Protein AF-A0A8H7GWB7-F1 (afdb_monomer)

InterPro domains:
  IPR023175 Vta1/Callose synthase, N-terminal domain superfamily [G3DSA:1.25.40.270] (13-182)
  IPR039431 Vta1/callose synthase, N-terminal [PF04652] (17-179)
  IPR044538 Vacuolar protein sorting-associated protein Vta1-like [PTHR46009] (5-80)

Sequence (198 aa):
MITASSIPESLKLDRNVAPFIARLVELAEVNPVVSYYCKLYVLEHILTEKLHQSNKDVEEFTIALLDDTEALKASSDDESVHRVLASRQLSIDFVFVFAFRLYNSCLEDLSNYDGTKPRLAQKLRATINFWSLFPLFAGDSGDPIDYAKTSGGQADSEDSFLAFTREKLKTLKYQLSRLFEGRSASKRRGERIGGIRR

pLDDT: mean 90.28, std 14.68, range [40.0, 98.69]

Radius of gyration: 20.05 Å; Cα contacts (8 Å, |Δi|>4): 165; chains: 1; bounding box: 44×30×74 Å

Secondary structure (DSSP, 8-state):
---GGGS-HHHHH-TTTHHHHHHHHHHTTT-HHHHHHHHHHHHHHHHHTTHHHH-HHHHHHHHHHHHHHHHHHH--SSHHHHHHHT-HHHHHHHHHHHHHHHHHHHHHHHHT--S-HHHHHHHHHHHHHHHTTGGGG-S--SS---HHHHHTSS-SSHHHHHHHHHHHHHHHHHHHHHHHHHHHHHHHHHTTTSS---

Solvent-accessible surface area (backbone atoms only — not comparable to full-atom values): 11215 Å² total; per-residue (Å²): 126,84,50,84,87,62,56,41,68,72,51,65,68,34,80,88,37,25,67,35,56,53,46,22,54,73,20,47,84,84,37,45,66,58,13,47,53,31,48,50,52,43,49,51,49,37,61,75,72,44,47,40,80,78,34,70,60,43,32,55,39,48,53,54,50,48,54,49,46,51,50,57,54,68,40,68,89,47,60,70,57,23,57,27,66,73,28,68,54,50,37,51,40,51,48,46,55,54,36,48,53,48,46,53,51,48,51,53,51,60,76,67,60,85,74,75,57,68,64,56,49,51,49,44,52,53,36,47,55,52,55,64,49,59,70,79,73,57,79,93,74,94,65,85,68,63,34,27,72,63,54,75,66,76,14,80,36,71,69,46,38,54,51,52,46,50,50,53,45,51,50,48,53,52,54,49,51,48,66,56,50,56,54,61,56,55,55,60,55,58,64,66,71,74,70,80,84,130

Structure (mmCIF, N/CA/C/O backbone):
data_AF-A0A8H7GWB7-F1
#
_entry.id   AF-A0A8H7GWB7-F1
#
loop_
_atom_site.group_PDB
_atom_site.id
_atom_site.type_symbol
_atom_site.label_atom_id
_atom_site.label_alt_id
_atom_site.label_comp_id
_atom_site.label_asym_id
_atom_site.label_entity_id
_atom_site.label_seq_id
_atom_site.pdbx_PDB_ins_code
_atom_site.Cartn_x
_atom_site.Cartn_y
_atom_site.Cartn_z
_atom_site.occupancy
_atom_site.B_iso_or_equiv
_atom_site.auth_seq_id
_atom_site.auth_comp_id
_atom_site.auth_asym_id
_atom_site.auth_atom_id
_atom_site.pdbx_PDB_model_num
ATOM 1 N N . MET A 1 1 ? -11.043 -11.624 10.959 1.00 73.06 1 MET A N 1
ATOM 2 C CA . MET A 1 1 ? -10.579 -11.738 9.564 1.00 73.06 1 MET A CA 1
ATOM 3 C C . MET A 1 1 ? -11.687 -11.319 8.613 1.00 73.06 1 MET A C 1
ATOM 5 O O . MET A 1 1 ? -12.755 -11.926 8.606 1.00 73.06 1 MET A O 1
ATOM 9 N N . ILE A 1 2 ? -11.445 -10.256 7.848 1.00 87.12 2 ILE A N 1
ATOM 10 C CA . ILE A 1 2 ? -12.368 -9.747 6.825 1.00 87.12 2 ILE A CA 1
ATOM 11 C C . ILE A 1 2 ? -12.494 -10.756 5.678 1.00 87.12 2 ILE A C 1
ATOM 13 O O . ILE A 1 2 ? -11.494 -11.271 5.185 1.00 87.12 2 ILE A O 1
ATOM 17 N N . THR A 1 3 ? -13.722 -11.025 5.234 1.00 83.06 3 THR A N 1
ATOM 18 C CA . THR A 1 3 ? -14.007 -11.970 4.143 1.00 83.06 3 THR A CA 1
ATOM 19 C C . THR A 1 3 ? -14.727 -11.272 2.996 1.00 83.06 3 THR A C 1
ATOM 21 O O . THR A 1 3 ? -15.283 -10.189 3.159 1.00 83.06 3 THR A O 1
ATOM 24 N N . ALA A 1 4 ? -14.768 -11.898 1.817 1.00 79.31 4 ALA A N 1
ATOM 25 C CA . ALA A 1 4 ? -15.449 -11.317 0.658 1.00 79.31 4 ALA A CA 1
ATOM 26 C C . ALA A 1 4 ? -16.944 -11.021 0.915 1.00 79.31 4 ALA A C 1
ATOM 28 O O . ALA A 1 4 ? -17.490 -10.056 0.380 1.00 79.31 4 ALA A O 1
ATOM 29 N N . SER A 1 5 ? -17.598 -11.836 1.748 1.00 83.44 5 SER A N 1
ATOM 30 C CA . SER A 1 5 ? -19.007 -11.679 2.124 1.00 83.44 5 SER A CA 1
ATOM 31 C C . SER A 1 5 ? -19.264 -10.540 3.106 1.00 83.44 5 SER A C 1
ATOM 33 O O . SER A 1 5 ? -20.384 -10.047 3.146 1.00 83.44 5 SER A O 1
ATOM 35 N N . SER A 1 6 ? -18.260 -10.104 3.874 1.00 88.00 6 SER A N 1
ATOM 36 C CA . SER A 1 6 ? -18.416 -9.008 4.838 1.00 88.00 6 SER A CA 1
ATOM 37 C C . SER A 1 6 ? -18.198 -7.623 4.223 1.00 88.00 6 SER A C 1
ATOM 39 O O . SER A 1 6 ? -18.250 -6.636 4.944 1.00 88.00 6 SER A O 1
ATOM 41 N N . ILE A 1 7 ? -17.916 -7.526 2.917 1.00 93.94 7 ILE A N 1
ATOM 42 C CA . ILE A 1 7 ? -17.665 -6.248 2.236 1.00 93.94 7 ILE A CA 1
ATOM 43 C C . ILE A 1 7 ? -19.005 -5.605 1.829 1.00 93.94 7 ILE A C 1
ATOM 45 O O . ILE A 1 7 ? -19.735 -6.211 1.032 1.00 93.94 7 ILE A O 1
ATOM 49 N N . PRO A 1 8 ? -19.304 -4.369 2.272 1.00 96.12 8 PRO A N 1
ATOM 50 C CA . PRO A 1 8 ? -20.472 -3.607 1.834 1.00 96.12 8 PRO A CA 1
ATOM 51 C C . PRO A 1 8 ? -20.507 -3.405 0.317 1.00 96.12 8 PRO A C 1
ATOM 53 O O . PRO A 1 8 ? -19.486 -3.116 -0.310 1.00 96.12 8 PRO A O 1
ATOM 56 N N . GLU A 1 9 ? -21.693 -3.499 -0.287 1.00 95.25 9 GLU A N 1
ATOM 57 C CA . GLU A 1 9 ? -21.841 -3.408 -1.747 1.00 95.25 9 GLU A CA 1
ATOM 58 C C . GLU A 1 9 ? -21.393 -2.046 -2.299 1.00 95.25 9 GLU A C 1
ATOM 60 O O . GLU A 1 9 ? -20.733 -1.976 -3.335 1.00 95.25 9 GLU A O 1
ATOM 65 N N . SER A 1 10 ? -21.659 -0.964 -1.562 1.00 96.06 10 SER A N 1
ATOM 66 C CA . SER A 1 10 ? -21.197 0.386 -1.903 1.00 96.06 10 SER A CA 1
ATOM 67 C C . SER A 1 10 ? -19.673 0.462 -2.055 1.00 96.06 10 SER A C 1
ATOM 69 O O . SER A 1 10 ? -19.182 1.076 -3.001 1.00 96.06 10 SER A O 1
ATOM 71 N N . LEU A 1 11 ? -18.919 -0.222 -1.189 1.00 96.88 11 LEU A N 1
ATOM 72 C CA . LEU A 1 11 ? -17.455 -0.242 -1.234 1.00 96.88 11 LEU A CA 1
ATOM 73 C C . LEU A 1 11 ? -16.900 -1.143 -2.342 1.00 96.88 11 LEU A C 1
ATOM 75 O O . LEU A 1 11 ? -15.807 -0.879 -2.839 1.00 96.88 11 LEU A O 1
ATOM 79 N N . LYS A 1 12 ? -17.640 -2.169 -2.785 1.00 94.62 12 LYS A N 1
ATOM 80 C CA . LYS A 1 12 ? -17.259 -2.967 -3.970 1.00 94.62 12 LYS A CA 1
ATOM 81 C C . LYS A 1 12 ? -17.351 -2.159 -5.263 1.00 94.62 12 LYS A C 1
ATOM 83 O O . LYS A 1 12 ? -16.640 -2.450 -6.226 1.00 94.62 12 LYS A O 1
ATOM 88 N N . LEU A 1 13 ? -18.234 -1.163 -5.290 1.00 94.81 13 LEU A N 1
ATOM 89 C CA . LEU A 1 13 ? -18.446 -0.283 -6.438 1.00 94.81 13 LEU A CA 1
ATOM 90 C C . LEU A 1 13 ? -17.539 0.955 -6.411 1.00 94.81 13 LEU A C 1
ATOM 92 O O . LEU A 1 13 ? -17.285 1.543 -7.468 1.00 94.81 13 LEU A O 1
ATOM 96 N N . ASP A 1 14 ? -17.019 1.334 -5.242 1.00 96.19 14 ASP A N 1
ATOM 97 C CA . ASP A 1 14 ? -16.086 2.449 -5.105 1.00 96.19 14 ASP A CA 1
ATOM 98 C C . ASP A 1 14 ? -14.723 2.103 -5.717 1.00 96.19 14 ASP A C 1
ATOM 100 O O . ASP A 1 14 ? -13.925 1.332 -5.185 1.00 96.19 14 ASP A O 1
ATOM 104 N N . ARG A 1 15 ? -14.427 2.721 -6.860 1.00 94.62 15 ARG A N 1
ATOM 105 C CA . ARG A 1 15 ? -13.201 2.472 -7.626 1.00 94.62 15 ARG A CA 1
ATOM 106 C C . ARG A 1 15 ? -11.922 2.885 -6.902 1.00 94.62 15 ARG A C 1
ATOM 108 O O . ARG A 1 15 ? -10.859 2.422 -7.315 1.00 94.62 15 ARG A O 1
ATOM 115 N N . ASN A 1 16 ? -12.008 3.738 -5.883 1.00 95.19 16 ASN A N 1
ATOM 116 C CA . ASN A 1 16 ? -10.845 4.182 -5.123 1.00 95.19 16 ASN A CA 1
ATOM 117 C C . ASN A 1 16 ? -10.376 3.105 -4.143 1.00 95.19 16 ASN A C 1
ATOM 119 O O . ASN A 1 16 ? -9.176 2.936 -3.974 1.00 95.19 16 ASN A O 1
ATOM 123 N N . VAL A 1 17 ? -11.298 2.325 -3.567 1.00 96.69 17 VAL A N 1
ATOM 124 C CA . VAL A 1 17 ? -10.979 1.337 -2.521 1.00 96.69 17 VAL A CA 1
ATOM 125 C C . VAL A 1 17 ? -11.253 -0.109 -2.906 1.00 96.69 17 VAL A C 1
ATOM 127 O O . VAL A 1 17 ? -10.534 -0.986 -2.434 1.00 96.69 17 VAL A O 1
ATOM 130 N N . ALA A 1 18 ? -12.201 -0.395 -3.804 1.00 96.44 18 ALA A N 1
ATOM 131 C CA . ALA A 1 18 ? -12.525 -1.764 -4.215 1.00 96.44 18 ALA A CA 1
ATOM 132 C C . ALA A 1 18 ? -11.288 -2.589 -4.631 1.00 96.44 18 ALA A C 1
ATOM 134 O O . ALA A 1 18 ? -11.171 -3.743 -4.207 1.00 96.44 18 ALA A O 1
ATOM 135 N N . PRO A 1 19 ? -10.311 -2.037 -5.387 1.00 95.75 19 PRO A N 1
ATOM 136 C CA . PRO A 1 19 ? -9.103 -2.784 -5.713 1.00 95.75 19 PRO A CA 1
ATOM 137 C C . PRO A 1 19 ? -8.249 -3.123 -4.482 1.00 95.75 19 PRO A C 1
ATOM 139 O O . PRO A 1 19 ? -7.672 -4.206 -4.434 1.00 95.75 19 PRO A O 1
ATOM 142 N N . PHE A 1 20 ? -8.180 -2.232 -3.491 1.00 97.44 20 PHE A N 1
ATOM 143 C CA . PHE A 1 20 ? -7.435 -2.435 -2.244 1.00 97.44 20 PHE A CA 1
ATOM 144 C C . PHE A 1 20 ? -8.134 -3.430 -1.320 1.00 97.44 20 PHE A C 1
ATOM 146 O O . PHE A 1 20 ? -7.462 -4.259 -0.714 1.00 97.44 20 PHE A O 1
ATOM 153 N N . ILE A 1 21 ? -9.469 -3.428 -1.292 1.00 96.75 21 ILE A N 1
ATOM 154 C CA . ILE A 1 21 ? -10.261 -4.433 -0.575 1.00 96.75 21 ILE A CA 1
ATOM 155 C C . ILE A 1 21 ? -10.031 -5.830 -1.166 1.00 96.75 21 ILE A C 1
ATOM 157 O O . ILE A 1 21 ? -9.825 -6.793 -0.432 1.00 96.75 21 ILE A O 1
ATOM 161 N N . ALA A 1 22 ? -9.984 -5.963 -2.493 1.00 94.56 22 ALA A N 1
ATOM 162 C CA . ALA A 1 22 ? -9.617 -7.241 -3.102 1.00 94.56 22 ALA A CA 1
ATOM 163 C C . ALA A 1 22 ? -8.193 -7.671 -2.696 1.00 94.56 22 ALA A C 1
ATOM 165 O O . ALA A 1 22 ? -7.969 -8.825 -2.338 1.00 94.56 22 ALA A O 1
ATOM 166 N N . ARG A 1 23 ? -7.226 -6.738 -2.700 1.00 94.88 23 ARG A N 1
ATOM 167 C CA . ARG A 1 23 ? -5.833 -7.039 -2.328 1.00 94.88 23 ARG A CA 1
ATOM 168 C C . ARG A 1 23 ? -5.666 -7.405 -0.851 1.00 94.88 23 ARG A C 1
ATOM 170 O O . ARG A 1 23 ? -4.917 -8.335 -0.578 1.00 94.88 23 ARG A O 1
ATOM 177 N N . LEU A 1 24 ? -6.329 -6.722 0.087 1.00 95.38 24 LEU A N 1
ATOM 178 C CA . LEU A 1 24 ? -6.177 -7.028 1.516 1.00 95.38 24 LEU A CA 1
ATOM 179 C C . LEU A 1 24 ? -6.687 -8.434 1.848 1.00 95.38 24 LEU A C 1
ATOM 181 O O . LEU A 1 24 ? -6.060 -9.113 2.656 1.00 95.38 24 LEU A O 1
ATOM 185 N N . VAL A 1 25 ? -7.752 -8.898 1.180 1.00 94.75 25 VAL A N 1
ATOM 186 C CA . VAL A 1 25 ? -8.267 -10.268 1.341 1.00 94.75 25 VAL A CA 1
ATOM 187 C C . VAL A 1 25 ? -7.302 -11.279 0.723 1.00 94.75 25 VAL A C 1
ATOM 189 O O . VAL A 1 25 ? -6.902 -12.227 1.387 1.00 94.75 25 VAL A O 1
ATOM 192 N N . GLU A 1 26 ? -6.874 -11.061 -0.525 1.00 94.12 26 GLU A N 1
ATOM 193 C CA . GLU A 1 26 ? -5.962 -11.979 -1.226 1.00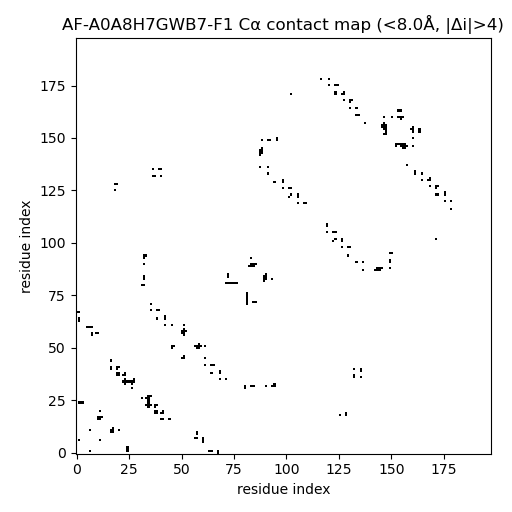 94.12 26 GLU A CA 1
ATOM 194 C C . GLU A 1 26 ? -4.597 -12.127 -0.540 1.00 94.12 26 GLU A C 1
ATOM 196 O O . GLU A 1 26 ? -3.971 -13.181 -0.629 1.00 94.12 26 GLU A O 1
ATOM 201 N N . LEU A 1 27 ? -4.117 -11.070 0.118 1.00 95.94 27 LEU A N 1
ATOM 202 C CA . LEU A 1 27 ? -2.805 -11.041 0.759 1.00 95.94 27 LEU A CA 1
ATOM 203 C C . LEU A 1 27 ? -2.840 -11.368 2.253 1.00 95.94 27 LEU A C 1
ATOM 205 O O . LEU A 1 27 ? -1.770 -11.445 2.847 1.00 95.94 27 LEU A O 1
ATOM 209 N N . ALA A 1 28 ? -4.017 -11.552 2.861 1.00 95.06 28 ALA A N 1
ATOM 210 C CA . ALA A 1 28 ? -4.159 -11.679 4.314 1.00 95.06 28 ALA A CA 1
ATOM 211 C C . ALA A 1 28 ? -3.241 -12.755 4.917 1.00 95.06 28 ALA A C 1
ATOM 213 O O . ALA A 1 28 ? -2.607 -12.504 5.935 1.00 95.06 28 ALA A O 1
ATOM 214 N N . GLU A 1 29 ? -3.130 -13.910 4.259 1.00 93.50 29 GLU A N 1
ATOM 215 C CA . GLU A 1 29 ? -2.297 -15.027 4.722 1.00 93.50 29 GLU A CA 1
ATOM 216 C C . GLU A 1 29 ? -0.884 -14.999 4.121 1.00 93.50 29 GLU A C 1
ATOM 218 O O . GLU A 1 29 ? 0.099 -15.245 4.812 1.00 93.50 29 GLU A O 1
ATOM 223 N N . VAL A 1 30 ? -0.761 -14.691 2.825 1.00 95.75 30 VAL A N 1
ATOM 224 C CA . VAL A 1 30 ? 0.514 -14.823 2.090 1.00 95.75 30 VAL A CA 1
ATOM 225 C C . VAL A 1 30 ? 1.434 -13.612 2.223 1.00 95.75 30 VAL A C 1
ATOM 227 O O . VAL A 1 30 ? 2.642 -13.726 2.022 1.00 95.75 30 VAL A O 1
ATOM 230 N N . ASN A 1 31 ? 0.879 -12.432 2.501 1.00 97.19 31 ASN A N 1
ATOM 231 C CA . ASN A 1 31 ? 1.646 -11.217 2.742 1.00 97.19 31 ASN A CA 1
ATOM 232 C C . ASN A 1 31 ? 0.900 -10.286 3.722 1.00 97.19 31 ASN A C 1
ATOM 234 O O . ASN A 1 31 ? 0.353 -9.251 3.311 1.00 97.19 31 ASN A O 1
ATOM 238 N N . PRO A 1 32 ? 0.885 -10.641 5.022 1.00 97.31 32 PRO A N 1
ATOM 239 C CA . PRO A 1 32 ? 0.106 -9.928 6.032 1.00 97.31 32 PRO A CA 1
ATOM 240 C C . PRO A 1 32 ? 0.508 -8.455 6.174 1.00 97.31 32 PRO A C 1
ATOM 242 O O . PRO A 1 32 ? -0.350 -7.603 6.384 1.00 97.31 32 PRO A O 1
ATOM 245 N N . VAL A 1 33 ? 1.792 -8.126 5.985 1.00 98.31 33 VAL A N 1
ATOM 246 C CA . VAL A 1 33 ? 2.295 -6.742 6.046 1.00 98.31 33 VAL A CA 1
ATOM 247 C C . VAL A 1 33 ? 1.687 -5.886 4.935 1.00 98.31 33 VAL A C 1
ATOM 249 O O . VAL A 1 33 ? 1.178 -4.799 5.192 1.00 98.31 33 VAL A O 1
ATOM 252 N N . VAL A 1 34 ? 1.690 -6.357 3.686 1.00 98.44 34 VAL A N 1
ATOM 253 C CA . VAL A 1 34 ? 1.084 -5.587 2.586 1.00 98.44 34 VAL A CA 1
ATOM 254 C C . VAL A 1 34 ? -0.438 -5.552 2.725 1.00 98.44 34 VAL A C 1
ATOM 256 O O . VAL A 1 34 ? -1.043 -4.512 2.462 1.00 98.44 34 VAL A O 1
ATOM 259 N N . SER A 1 35 ? -1.056 -6.648 3.187 1.00 97.94 35 SER A N 1
ATOM 260 C CA . SER A 1 35 ? -2.485 -6.668 3.517 1.00 97.94 35 SER A CA 1
ATOM 261 C C . SER A 1 35 ? -2.831 -5.582 4.542 1.00 97.94 35 SER A C 1
ATOM 263 O O . SER A 1 35 ? -3.730 -4.785 4.282 1.00 97.94 35 SER A O 1
ATOM 265 N N . TYR A 1 36 ? -2.062 -5.460 5.632 1.00 98.38 36 TYR A N 1
ATOM 266 C CA . TYR A 1 36 ? -2.206 -4.411 6.648 1.00 98.38 36 TYR A CA 1
ATOM 267 C C . TYR A 1 36 ? -2.223 -2.998 6.041 1.00 98.38 36 TYR A C 1
ATOM 269 O O . TYR A 1 36 ? -3.133 -2.218 6.319 1.00 98.38 36 TYR A O 1
ATOM 277 N N . TYR A 1 37 ? -1.289 -2.673 5.143 1.00 98.62 37 TYR A N 1
ATOM 278 C CA . TYR A 1 37 ? -1.267 -1.349 4.506 1.00 98.62 37 TYR A CA 1
ATOM 279 C C . TYR A 1 37 ? -2.417 -1.125 3.516 1.00 98.62 37 TYR A C 1
ATOM 281 O O . TYR A 1 37 ? -2.901 -0.001 3.387 1.00 98.62 37 TYR A O 1
ATOM 289 N N . CYS A 1 38 ? -2.922 -2.174 2.859 1.00 98.44 38 CYS A N 1
ATOM 290 C CA . CYS A 1 38 ? -4.174 -2.073 2.107 1.00 98.44 38 CYS A CA 1
ATOM 291 C C . CYS A 1 38 ? -5.380 -1.810 3.028 1.00 98.44 38 CYS A C 1
ATOM 293 O O . CYS A 1 38 ? -6.250 -1.032 2.641 1.00 98.44 38 CYS A O 1
ATOM 295 N N . LYS A 1 39 ? -5.429 -2.390 4.240 1.00 98.38 39 LYS A N 1
ATOM 296 C CA . LYS A 1 39 ? -6.478 -2.078 5.232 1.00 98.38 39 LYS A CA 1
ATOM 297 C C . LYS A 1 39 ? -6.420 -0.611 5.654 1.00 98.38 39 LYS A C 1
ATOM 299 O O . LYS A 1 39 ? -7.447 0.059 5.605 1.00 98.38 39 LYS A O 1
ATOM 304 N N . LEU A 1 40 ? -5.230 -0.095 5.979 1.00 98.38 40 LEU A N 1
ATOM 305 C CA . LEU A 1 40 ? -5.046 1.317 6.337 1.00 98.38 40 LEU A CA 1
ATOM 306 C C . LEU A 1 40 ? -5.502 2.267 5.227 1.00 98.38 40 LEU A C 1
ATOM 308 O O . LEU A 1 40 ? -6.207 3.226 5.516 1.00 98.38 40 LEU A O 1
ATOM 312 N N . TYR A 1 41 ? -5.172 1.972 3.966 1.00 98.56 41 TYR A N 1
ATOM 313 C CA . TYR A 1 41 ? -5.635 2.771 2.829 1.00 98.56 41 TYR A CA 1
ATOM 314 C C . TYR A 1 41 ? -7.169 2.834 2.748 1.00 98.56 41 TYR A C 1
ATOM 316 O O . TYR A 1 41 ? -7.757 3.895 2.549 1.00 98.56 41 TYR A O 1
ATOM 324 N N . VAL A 1 42 ? -7.833 1.685 2.912 1.00 98.31 42 VAL A N 1
ATOM 325 C CA . VAL A 1 42 ? -9.301 1.600 2.881 1.00 98.31 42 VAL A CA 1
ATOM 326 C C . VAL A 1 42 ? -9.917 2.357 4.060 1.00 98.31 42 VAL A C 1
ATOM 328 O O . VAL A 1 42 ? -10.884 3.093 3.864 1.00 98.31 42 VAL A O 1
ATOM 331 N N . LEU A 1 43 ? -9.348 2.214 5.260 1.00 98.50 43 LEU A N 1
ATOM 332 C CA . LEU A 1 43 ? -9.777 2.941 6.456 1.00 98.50 43 LEU A CA 1
ATOM 333 C C . LEU A 1 43 ? -9.630 4.455 6.280 1.00 98.50 43 LEU A C 1
ATOM 335 O O . LEU A 1 43 ? -10.590 5.182 6.521 1.00 98.50 43 LEU A O 1
ATOM 339 N N . GLU A 1 44 ? -8.473 4.932 5.814 1.00 98.00 44 GLU A N 1
ATOM 340 C CA . GLU A 1 44 ? -8.224 6.358 5.574 1.00 98.00 44 GLU A CA 1
ATOM 341 C C . GLU A 1 44 ? -9.264 6.950 4.617 1.00 98.00 44 GLU A C 1
ATOM 343 O O . GLU A 1 44 ? -9.845 7.993 4.917 1.00 98.00 44 GLU A O 1
ATOM 348 N N . HIS A 1 45 ? -9.565 6.260 3.512 1.00 97.94 45 HIS A N 1
ATOM 349 C CA . HIS A 1 45 ? -10.586 6.695 2.555 1.00 97.94 45 HIS A CA 1
ATOM 350 C C . HIS A 1 45 ? -11.985 6.747 3.180 1.00 97.94 45 HIS A C 1
ATOM 352 O O . HIS A 1 45 ? -12.666 7.766 3.085 1.00 97.94 45 HIS A O 1
ATOM 358 N N . ILE A 1 46 ? -12.415 5.681 3.867 1.00 98.38 46 ILE A N 1
ATOM 359 C CA . ILE A 1 46 ? -13.743 5.629 4.504 1.00 98.38 46 ILE A CA 1
ATOM 360 C C . ILE A 1 46 ? -13.910 6.727 5.563 1.00 98.38 46 ILE A C 1
ATOM 362 O O . ILE A 1 46 ? -14.992 7.313 5.686 1.00 98.38 46 ILE A O 1
ATOM 366 N N . LEU A 1 47 ? -12.868 6.983 6.355 1.00 98.12 47 LEU A N 1
ATOM 367 C CA . LEU A 1 47 ? -12.894 7.978 7.423 1.00 98.12 47 LEU A CA 1
ATOM 368 C C . LEU A 1 47 ? -12.848 9.403 6.861 1.00 98.12 47 LEU A C 1
ATOM 370 O O . LEU A 1 47 ? -13.641 10.242 7.289 1.00 98.12 47 LEU A O 1
ATOM 374 N N . THR A 1 48 ? -11.991 9.656 5.869 1.00 97.62 48 THR A N 1
ATOM 375 C CA . THR A 1 48 ? -11.846 10.968 5.216 1.00 97.62 48 THR A CA 1
ATOM 376 C C . THR A 1 48 ? -13.126 11.380 4.498 1.00 97.62 48 THR A C 1
ATOM 378 O O . THR A 1 48 ? -13.638 12.477 4.719 1.00 97.62 48 THR A O 1
ATOM 381 N N . GLU A 1 49 ? -13.704 10.467 3.718 1.00 97.62 49 GLU A N 1
ATOM 382 C CA . GLU A 1 49 ? -14.953 10.695 2.983 1.00 97.62 49 GLU A CA 1
ATOM 383 C C . GLU A 1 49 ? -16.203 10.504 3.863 1.00 97.62 49 GLU A C 1
ATOM 385 O O . GLU A 1 49 ? -17.333 10.650 3.397 1.00 97.62 49 GLU A O 1
ATOM 390 N N . LYS A 1 50 ? -16.022 10.174 5.152 1.00 97.81 50 LYS A N 1
ATOM 391 C CA . LYS A 1 50 ? -17.090 9.961 6.147 1.00 97.81 50 LYS A CA 1
ATOM 392 C C . LYS A 1 50 ? -18.155 8.942 5.716 1.00 97.81 50 LYS A C 1
ATOM 394 O O . LYS A 1 50 ? -19.303 9.016 6.156 1.00 97.81 50 LYS A O 1
ATOM 399 N N . LEU A 1 51 ? -17.788 7.954 4.896 1.00 97.56 51 LEU A N 1
ATOM 400 C CA . LEU A 1 51 ? -18.740 6.988 4.325 1.00 97.56 51 LEU A CA 1
ATOM 401 C C . LEU A 1 51 ? -19.466 6.185 5.417 1.00 97.56 51 LEU A C 1
ATOM 403 O O . LEU A 1 51 ? -20.667 5.935 5.307 1.00 97.56 51 LEU A O 1
ATOM 407 N N . HIS A 1 52 ? -18.755 5.874 6.504 1.00 97.31 52 HIS A N 1
ATOM 408 C CA . HIS A 1 52 ? -19.264 5.188 7.695 1.00 97.31 52 HIS A CA 1
ATOM 409 C C . HIS A 1 52 ? -20.409 5.928 8.410 1.00 97.31 52 HIS A C 1
ATOM 411 O O . HIS A 1 52 ? -21.181 5.301 9.118 1.00 97.31 52 HIS A O 1
ATOM 417 N N . GLN A 1 53 ? -20.560 7.244 8.228 1.00 97.25 53 GLN A N 1
ATOM 418 C CA . GLN A 1 53 ? -21.630 8.022 8.877 1.00 97.25 53 GLN A CA 1
ATOM 419 C C . GLN A 1 53 ? -22.960 7.941 8.122 1.00 97.25 53 GLN A C 1
ATOM 421 O O . GLN A 1 53 ? -24.014 8.259 8.666 1.00 97.25 53 GLN A O 1
ATOM 426 N N . SER A 1 54 ? -22.903 7.561 6.846 1.00 92.69 54 SER A N 1
ATOM 427 C CA . SER A 1 54 ? -24.044 7.600 5.927 1.00 92.69 54 SER A CA 1
ATOM 428 C C . SER A 1 54 ? -24.632 6.223 5.617 1.00 92.69 54 SER A C 1
ATOM 430 O O . SER A 1 54 ? -25.721 6.132 5.052 1.00 92.69 54 SER A O 1
ATOM 432 N N . ASN A 1 55 ? -23.920 5.149 5.963 1.00 95.31 55 ASN A N 1
ATOM 433 C CA . ASN A 1 55 ? -24.295 3.782 5.635 1.00 95.31 55 ASN A CA 1
ATOM 434 C C . ASN A 1 55 ? -23.903 2.841 6.781 1.00 95.31 55 ASN A C 1
ATOM 436 O O . ASN A 1 55 ? -22.723 2.721 7.108 1.00 95.31 55 ASN A O 1
ATOM 440 N N . LYS A 1 56 ? -24.901 2.159 7.357 1.00 96.12 56 LYS A N 1
ATOM 441 C CA . LYS A 1 56 ? -24.716 1.289 8.522 1.00 96.12 56 LYS A CA 1
ATOM 442 C C . LYS A 1 56 ? -23.821 0.082 8.233 1.00 96.12 56 LYS A C 1
ATOM 444 O O . LYS A 1 56 ? -22.956 -0.229 9.042 1.00 96.12 56 LYS A O 1
ATOM 449 N N . ASP A 1 57 ? -23.943 -0.523 7.055 1.00 96.44 57 ASP A N 1
ATOM 450 C CA . ASP A 1 57 ? -23.084 -1.642 6.652 1.00 96.44 57 ASP A CA 1
ATOM 451 C C . ASP A 1 57 ? -21.618 -1.191 6.538 1.00 96.44 57 ASP A C 1
ATOM 453 O O . ASP A 1 57 ? -20.696 -1.926 6.888 1.00 96.44 57 ASP A O 1
ATOM 457 N N . VAL A 1 58 ? -21.387 0.041 6.067 1.00 97.94 58 VAL A N 1
ATOM 458 C CA . VAL A 1 58 ? -20.040 0.632 6.006 1.00 97.94 58 VAL A CA 1
ATOM 459 C C . VAL A 1 58 ? -19.511 0.928 7.405 1.00 97.94 58 VAL A C 1
ATOM 461 O O . VAL A 1 58 ? -18.335 0.684 7.655 1.00 97.94 58 VAL A O 1
ATOM 464 N N . GLU A 1 59 ? -20.347 1.416 8.319 1.00 97.81 59 GLU A N 1
ATOM 465 C CA . GLU A 1 59 ? -19.987 1.606 9.729 1.00 97.81 59 GLU A CA 1
ATOM 466 C C . GLU A 1 59 ? -19.512 0.293 10.367 1.00 97.81 59 GLU A C 1
ATOM 468 O O . GLU A 1 59 ? -18.397 0.224 10.882 1.00 97.81 59 GLU A O 1
ATOM 473 N N . GLU A 1 60 ? -20.317 -0.766 10.263 1.00 97.06 60 GLU A N 1
ATOM 474 C CA . GLU A 1 60 ? -20.011 -2.084 10.829 1.00 97.06 60 GLU A CA 1
ATOM 475 C C . GLU A 1 60 ? -18.751 -2.693 10.207 1.00 97.06 60 GLU A C 1
ATOM 477 O O . GLU A 1 60 ? -17.880 -3.198 10.918 1.00 97.06 60 GLU A O 1
ATOM 482 N N . PHE A 1 61 ? -18.602 -2.574 8.885 1.00 97.69 61 PHE A N 1
ATOM 483 C CA . PHE A 1 61 ? -17.383 -2.984 8.195 1.00 97.69 61 PHE A CA 1
ATOM 484 C C . PHE A 1 61 ? -16.155 -2.204 8.673 1.00 97.69 61 PHE A C 1
ATOM 486 O O . PHE A 1 61 ? -15.087 -2.789 8.830 1.00 97.69 61 PHE A O 1
ATOM 493 N N . THR A 1 62 ? -16.293 -0.899 8.914 1.00 98.12 62 THR A N 1
ATOM 494 C CA . THR A 1 62 ? -15.189 -0.048 9.381 1.00 98.12 62 THR A CA 1
ATOM 495 C C . THR A 1 62 ? -14.724 -0.468 10.767 1.00 98.12 62 THR A C 1
ATOM 497 O O . THR A 1 62 ? -13.521 -0.588 10.977 1.00 98.12 62 THR A O 1
ATOM 500 N N . ILE A 1 63 ? -15.657 -0.746 11.684 1.00 97.62 63 ILE A N 1
ATOM 501 C CA . ILE A 1 63 ? -15.347 -1.252 13.030 1.00 97.62 63 ILE A CA 1
ATOM 502 C C . ILE A 1 63 ? -14.591 -2.580 12.924 1.00 97.62 63 ILE A C 1
ATOM 504 O O . ILE A 1 63 ? -13.481 -2.699 13.432 1.00 97.62 63 ILE A O 1
ATOM 508 N N . ALA A 1 64 ? -15.131 -3.544 12.173 1.00 97.31 64 ALA A N 1
ATOM 509 C CA . ALA A 1 64 ? -14.480 -4.840 11.995 1.00 97.31 64 ALA A CA 1
ATOM 510 C C . ALA A 1 64 ? -13.092 -4.722 11.338 1.00 97.31 64 ALA A C 1
ATOM 512 O O . ALA A 1 64 ? -12.182 -5.484 11.662 1.00 97.31 64 ALA A O 1
ATOM 513 N N . LEU A 1 65 ? -12.919 -3.785 10.400 1.00 97.88 65 LEU A N 1
ATOM 514 C CA . LEU A 1 65 ? -11.646 -3.549 9.724 1.00 97.88 65 LEU A CA 1
ATOM 515 C C . LEU A 1 65 ? -10.621 -2.881 10.650 1.00 97.88 65 LEU A C 1
ATOM 517 O O . LEU A 1 65 ? -9.442 -3.219 10.554 1.00 97.88 65 LEU A O 1
ATOM 521 N N . LEU A 1 66 ? -11.044 -1.976 11.541 1.00 98.00 66 LEU A N 1
ATOM 522 C CA . LEU A 1 66 ? -10.196 -1.409 12.596 1.00 98.00 66 LEU A CA 1
ATOM 523 C C . LEU A 1 66 ? -9.713 -2.511 13.540 1.00 98.00 66 LEU A C 1
ATOM 525 O O . LEU A 1 66 ? -8.503 -2.701 13.655 1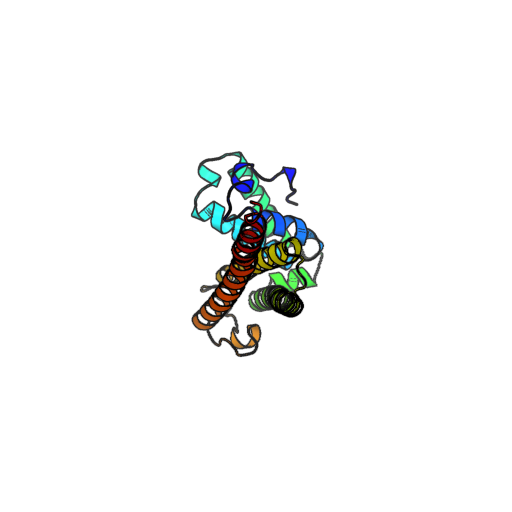.00 98.00 66 LEU A O 1
ATOM 529 N N . ASP A 1 67 ? -10.633 -3.304 14.094 1.00 97.50 67 ASP A N 1
ATOM 530 C CA . ASP A 1 67 ? -10.312 -4.409 15.007 1.00 97.50 67 ASP A CA 1
ATOM 531 C C . ASP A 1 67 ? -9.320 -5.398 14.367 1.00 97.50 67 ASP A C 1
ATOM 533 O O . ASP A 1 67 ? -8.309 -5.773 14.960 1.00 97.50 67 ASP A O 1
ATOM 537 N N . ASP A 1 68 ? -9.562 -5.790 13.112 1.00 96.12 68 ASP A N 1
ATOM 538 C CA . ASP A 1 68 ? -8.708 -6.717 12.357 1.00 96.12 68 ASP A CA 1
ATOM 539 C C . ASP A 1 68 ? -7.343 -6.107 11.972 1.00 96.12 68 ASP A C 1
ATOM 541 O O . ASP A 1 68 ? -6.376 -6.831 11.712 1.00 96.12 68 ASP A O 1
ATOM 545 N N . THR A 1 69 ? -7.243 -4.778 11.904 1.00 97.00 69 THR A N 1
ATOM 546 C CA . THR A 1 69 ? -5.986 -4.056 11.647 1.00 97.00 69 THR A CA 1
ATOM 547 C C . THR A 1 69 ? -5.159 -3.942 12.925 1.00 97.00 69 THR A C 1
ATOM 549 O O . THR A 1 69 ? -3.960 -4.232 12.909 1.00 97.00 69 THR A O 1
ATOM 552 N N . GLU A 1 70 ? -5.796 -3.584 14.038 1.00 96.38 70 GLU A N 1
ATOM 553 C CA . GLU A 1 70 ? -5.164 -3.478 15.354 1.00 96.38 70 GLU A CA 1
ATOM 554 C C . GLU A 1 70 ? -4.689 -4.842 15.862 1.00 96.38 70 GLU A C 1
ATOM 556 O O . GLU A 1 70 ? -3.534 -4.972 16.273 1.00 96.38 70 GLU A O 1
ATOM 561 N N . ALA A 1 71 ? -5.524 -5.880 15.742 1.00 95.75 71 ALA A N 1
ATOM 562 C CA . ALA A 1 71 ? -5.170 -7.241 16.135 1.00 95.75 71 ALA A CA 1
ATOM 563 C C . ALA A 1 71 ? -3.946 -7.768 15.369 1.00 95.75 71 ALA A C 1
ATOM 565 O O . ALA A 1 71 ? -3.066 -8.383 15.966 1.00 95.75 71 ALA A O 1
ATOM 566 N N . LEU A 1 72 ? -3.846 -7.490 14.063 1.00 95.69 72 LEU A N 1
ATOM 567 C CA . LEU A 1 72 ? -2.692 -7.902 13.260 1.00 95.69 72 LEU A CA 1
ATOM 568 C C . LEU A 1 72 ? -1.403 -7.193 13.695 1.00 95.69 72 LEU A C 1
ATOM 570 O O . LEU A 1 72 ? -0.350 -7.819 13.751 1.00 95.69 72 LEU A O 1
ATOM 574 N N . LYS A 1 73 ? -1.475 -5.898 14.018 1.00 95.19 73 LYS A N 1
ATOM 575 C CA . LYS A 1 73 ? -0.308 -5.145 14.497 1.00 95.19 73 LYS A CA 1
ATOM 576 C C . LYS A 1 73 ? 0.138 -5.595 15.892 1.00 95.19 73 LYS A C 1
ATOM 578 O O . LYS A 1 73 ? 1.332 -5.592 16.179 1.00 95.19 73 LYS A O 1
ATOM 583 N N . ALA A 1 74 ? -0.815 -5.951 16.752 1.00 95.19 74 ALA A N 1
ATOM 584 C CA . ALA A 1 74 ? -0.559 -6.366 18.128 1.00 95.19 74 ALA A CA 1
ATOM 585 C C . ALA A 1 74 ? -0.165 -7.846 18.262 1.00 95.19 74 ALA A C 1
ATOM 587 O O . ALA A 1 74 ? 0.494 -8.200 19.238 1.00 95.19 74 ALA A O 1
ATOM 588 N N . SER A 1 75 ? -0.557 -8.705 17.314 1.00 93.75 75 SER A N 1
ATOM 589 C CA . SER A 1 75 ? -0.220 -10.130 17.344 1.00 93.75 75 SER A CA 1
ATOM 590 C C . SER A 1 75 ? 1.295 -10.337 17.329 1.00 93.75 75 SER A C 1
ATOM 592 O O . SER A 1 75 ? 2.031 -9.679 16.592 1.00 93.75 75 SER A O 1
ATOM 594 N N . SER A 1 76 ? 1.741 -11.280 18.154 1.00 92.88 76 SER A N 1
ATOM 595 C CA . SER A 1 76 ? 3.111 -11.787 18.208 1.00 92.88 76 SER A CA 1
ATOM 596 C C . SER A 1 76 ? 3.219 -13.218 17.668 1.00 92.88 76 SER A C 1
ATOM 598 O O . SER A 1 76 ? 4.244 -13.861 17.875 1.00 92.88 76 SER A O 1
ATOM 600 N N . ASP A 1 77 ? 2.164 -13.739 17.028 1.00 94.12 77 ASP A N 1
ATOM 601 C CA . ASP A 1 77 ? 2.115 -15.129 16.547 1.00 94.12 77 ASP A CA 1
ATOM 602 C C . ASP A 1 77 ? 3.122 -15.373 15.413 1.00 94.12 77 ASP A C 1
ATOM 604 O O . ASP A 1 77 ? 3.727 -16.440 15.324 1.00 94.12 77 ASP A O 1
ATOM 608 N N . ASP A 1 78 ? 3.336 -14.356 14.574 1.00 94.88 78 ASP A N 1
ATOM 609 C CA . ASP A 1 78 ? 4.418 -14.298 13.595 1.00 94.88 78 ASP A CA 1
ATOM 610 C C . ASP A 1 78 ? 5.387 -13.176 13.988 1.00 94.88 78 ASP A C 1
ATOM 612 O O . ASP A 1 78 ? 5.139 -11.990 13.752 1.00 94.88 78 ASP A O 1
ATOM 616 N N . GLU A 1 79 ? 6.513 -13.560 14.592 1.00 95.12 79 GLU A N 1
ATOM 617 C CA . GLU A 1 79 ? 7.548 -12.631 15.057 1.00 95.12 79 GLU A CA 1
ATOM 618 C C . GLU A 1 79 ? 8.099 -11.756 13.918 1.00 95.12 79 GLU A C 1
ATOM 620 O O . GLU A 1 79 ? 8.443 -10.590 14.130 1.00 95.12 79 GLU A O 1
ATOM 625 N N . SER A 1 80 ? 8.157 -12.286 12.691 1.00 96.25 80 SER A N 1
ATOM 626 C CA . SER A 1 80 ? 8.673 -11.549 11.539 1.00 96.25 80 SER A CA 1
ATOM 627 C C . SER A 1 80 ? 7.713 -10.442 11.107 1.00 96.25 80 SER A C 1
ATOM 629 O O . SER A 1 80 ? 8.140 -9.302 10.906 1.00 96.25 80 SER A O 1
ATOM 631 N N . VAL A 1 81 ? 6.414 -10.747 11.041 1.00 97.50 81 VAL A N 1
ATOM 632 C CA . VAL A 1 81 ? 5.360 -9.769 10.745 1.00 97.50 81 VAL A CA 1
ATOM 633 C C . VAL A 1 81 ? 5.282 -8.734 11.860 1.00 97.50 81 VAL A C 1
ATOM 635 O O . VAL A 1 81 ? 5.310 -7.536 11.569 1.00 97.50 81 VAL A O 1
ATOM 638 N N . HIS A 1 82 ? 5.265 -9.176 13.121 1.00 97.69 82 HIS A N 1
ATOM 639 C CA . HIS A 1 82 ? 5.228 -8.297 14.288 1.00 97.69 82 HIS A CA 1
ATOM 640 C C . HIS A 1 82 ? 6.384 -7.292 14.265 1.00 97.69 82 HIS A C 1
ATOM 642 O O . HIS A 1 82 ? 6.174 -6.081 14.342 1.00 97.69 82 HIS A O 1
ATOM 648 N N . ARG A 1 83 ? 7.616 -7.778 14.063 1.00 97.38 83 ARG A N 1
ATOM 649 C CA . ARG A 1 83 ? 8.812 -6.933 13.984 1.00 97.38 83 ARG A CA 1
ATOM 650 C C . ARG A 1 83 ? 8.728 -5.904 12.858 1.00 97.38 83 ARG A C 1
ATOM 652 O O . ARG A 1 83 ? 9.153 -4.766 13.050 1.00 97.38 83 ARG A O 1
ATOM 659 N N . VAL A 1 84 ? 8.227 -6.295 11.685 1.00 98.00 84 VAL A N 1
ATOM 660 C CA . VAL A 1 84 ? 8.080 -5.372 10.551 1.00 98.00 84 VAL A CA 1
ATOM 661 C C . VAL A 1 84 ? 7.043 -4.298 10.870 1.00 98.00 84 VAL A C 1
ATOM 663 O O . VAL A 1 84 ? 7.346 -3.119 10.710 1.00 98.00 84 VAL A O 1
ATOM 666 N N . LEU A 1 85 ? 5.865 -4.672 11.376 1.00 97.12 85 LEU A N 1
ATOM 667 C CA . LEU A 1 85 ? 4.780 -3.731 11.688 1.00 97.12 85 LEU A CA 1
ATOM 668 C C . LEU A 1 85 ? 5.063 -2.834 12.906 1.00 97.12 85 LEU A C 1
ATOM 670 O O . LEU A 1 85 ? 4.476 -1.755 13.024 1.00 97.12 85 LEU A O 1
ATOM 674 N N . ALA A 1 86 ? 5.974 -3.246 13.789 1.00 95.31 86 ALA A N 1
ATOM 675 C CA . ALA A 1 86 ? 6.445 -2.446 14.916 1.00 95.31 86 ALA A CA 1
ATOM 676 C C . ALA A 1 86 ? 7.446 -1.342 14.517 1.00 95.31 86 ALA A C 1
ATOM 678 O O . ALA A 1 86 ? 7.702 -0.446 15.317 1.00 95.31 86 ALA A O 1
ATOM 679 N N . SER A 1 87 ? 8.008 -1.377 13.302 1.00 95.88 87 SER A N 1
ATOM 680 C CA . SER A 1 87 ? 8.972 -0.383 12.814 1.00 95.88 87 SER A CA 1
ATOM 681 C C . SER A 1 87 ? 8.495 0.260 11.518 1.00 95.88 87 SER A C 1
ATOM 683 O O . SER A 1 87 ? 8.303 -0.416 10.503 1.00 95.88 87 SER A O 1
ATOM 685 N N . ARG A 1 88 ? 8.374 1.593 11.511 1.00 95.75 88 ARG A N 1
ATOM 686 C CA . ARG A 1 88 ? 7.959 2.332 10.311 1.00 95.75 88 ARG A CA 1
ATOM 687 C C . ARG A 1 88 ? 8.957 2.143 9.169 1.00 95.75 88 ARG A C 1
ATOM 689 O O . ARG A 1 88 ? 8.538 1.890 8.040 1.00 95.75 88 ARG A O 1
ATOM 696 N N . GLN A 1 89 ? 10.256 2.170 9.481 1.00 97.31 89 GLN A N 1
ATOM 697 C CA . GLN A 1 89 ? 11.325 1.913 8.513 1.00 97.31 89 GLN A CA 1
ATOM 698 C C . GLN A 1 89 ? 11.238 0.505 7.905 1.00 97.31 89 GLN A C 1
ATOM 700 O O . GLN A 1 89 ? 11.288 0.355 6.687 1.00 97.31 89 GLN A O 1
ATOM 705 N N . LEU A 1 90 ? 11.091 -0.542 8.726 1.00 97.94 90 LEU A N 1
ATOM 706 C CA . LEU A 1 90 ? 11.007 -1.909 8.194 1.00 97.94 90 LEU A CA 1
ATOM 707 C C . LEU A 1 90 ? 9.742 -2.114 7.363 1.00 97.94 90 LEU A C 1
ATOM 709 O O . LEU A 1 90 ? 9.780 -2.799 6.342 1.00 97.94 90 LEU A O 1
ATOM 713 N N . SER A 1 91 ? 8.633 -1.509 7.778 1.00 98.12 91 SER A N 1
ATOM 714 C CA . SER A 1 91 ? 7.379 -1.584 7.044 1.00 98.12 91 SER A CA 1
ATOM 715 C C . SER A 1 91 ? 7.464 -0.940 5.661 1.00 98.12 91 SER A C 1
ATOM 717 O O . SER A 1 91 ? 7.050 -1.568 4.682 1.00 98.12 91 SER A O 1
ATOM 719 N N . ILE A 1 92 ? 8.024 0.273 5.547 1.00 98.31 92 ILE A N 1
ATOM 720 C CA . ILE A 1 92 ? 8.184 0.908 4.233 1.00 98.31 92 ILE A CA 1
ATOM 721 C C . ILE A 1 92 ? 9.176 0.133 3.364 1.00 98.31 92 ILE A C 1
ATOM 723 O O . ILE A 1 92 ? 8.865 -0.109 2.200 1.00 98.31 92 ILE A O 1
ATOM 727 N N . ASP A 1 93 ? 10.300 -0.338 3.919 1.00 98.56 93 ASP A N 1
ATOM 728 C CA . ASP A 1 93 ? 11.277 -1.169 3.200 1.00 98.56 93 ASP A CA 1
ATOM 729 C C . ASP A 1 93 ? 10.601 -2.425 2.625 1.00 98.56 93 ASP A C 1
ATOM 731 O O . ASP A 1 93 ? 10.781 -2.775 1.454 1.00 98.56 93 ASP A O 1
ATOM 735 N N . PHE A 1 94 ? 9.766 -3.086 3.430 1.00 98.69 94 PHE A N 1
ATOM 736 C CA . PHE A 1 94 ? 9.058 -4.297 3.035 1.00 98.69 94 PHE A CA 1
ATOM 737 C C . PHE A 1 94 ? 8.043 -4.032 1.912 1.00 98.69 94 PHE A C 1
ATOM 739 O O . PHE A 1 94 ? 8.064 -4.711 0.876 1.00 98.69 94 PHE A O 1
ATOM 746 N N . VAL A 1 95 ? 7.170 -3.031 2.085 1.00 98.69 95 VAL A N 1
ATOM 747 C CA . VAL A 1 95 ? 6.172 -2.647 1.070 1.00 98.69 95 VAL A CA 1
ATOM 748 C C . VAL A 1 95 ? 6.863 -2.173 -0.210 1.00 98.69 95 VAL A C 1
ATOM 750 O O . VAL A 1 95 ? 6.431 -2.529 -1.310 1.00 98.69 95 VAL A O 1
ATOM 753 N N . PHE A 1 96 ? 7.973 -1.440 -0.084 1.00 98.62 96 PHE A N 1
ATOM 754 C CA . PHE A 1 96 ? 8.775 -0.974 -1.207 1.00 98.62 96 PHE A CA 1
ATOM 755 C C . PHE A 1 96 ? 9.353 -2.127 -2.014 1.00 98.62 96 PHE A C 1
ATOM 757 O O . PHE A 1 96 ? 9.100 -2.215 -3.214 1.00 98.62 96 PHE A O 1
ATOM 764 N N . VAL A 1 97 ? 10.068 -3.053 -1.372 1.00 98.44 97 VAL A N 1
ATOM 765 C CA . VAL A 1 97 ? 10.654 -4.217 -2.051 1.00 98.44 97 VAL A CA 1
ATOM 766 C C . VAL A 1 97 ? 9.574 -5.048 -2.743 1.00 98.44 97 VAL A C 1
ATOM 768 O O . VAL A 1 97 ? 9.758 -5.465 -3.891 1.00 98.44 97 VAL A O 1
ATOM 771 N N . PHE A 1 98 ? 8.430 -5.258 -2.089 1.00 98.50 98 PHE A N 1
ATOM 772 C CA . PHE A 1 98 ? 7.294 -5.958 -2.684 1.00 98.50 98 PHE A CA 1
ATOM 773 C C . PHE A 1 98 ? 6.777 -5.251 -3.951 1.00 98.50 98 PHE A C 1
ATOM 775 O O . PHE A 1 98 ? 6.720 -5.856 -5.027 1.00 98.50 98 PHE A O 1
ATOM 782 N N . ALA A 1 99 ? 6.454 -3.959 -3.855 1.00 98.38 99 ALA A N 1
ATOM 783 C CA . ALA A 1 99 ? 5.925 -3.178 -4.971 1.00 98.38 99 ALA A CA 1
ATOM 784 C C . ALA A 1 99 ? 6.951 -3.004 -6.107 1.00 98.38 99 ALA A C 1
ATOM 786 O O . ALA A 1 99 ? 6.584 -2.997 -7.288 1.00 98.38 99 ALA A O 1
ATOM 787 N N . PHE A 1 100 ? 8.239 -2.901 -5.775 1.00 97.94 100 PHE A N 1
ATOM 788 C CA . PHE A 1 100 ? 9.330 -2.743 -6.733 1.00 97.94 100 PHE A CA 1
ATOM 789 C C . PHE A 1 100 ? 9.592 -4.026 -7.529 1.00 97.94 100 PHE A C 1
ATOM 791 O O . PHE A 1 100 ? 9.782 -3.969 -8.745 1.00 97.94 100 PHE A O 1
ATOM 798 N N . ARG A 1 101 ? 9.508 -5.203 -6.893 1.00 98.06 101 ARG A N 1
ATOM 799 C CA . ARG A 1 101 ? 9.556 -6.495 -7.603 1.00 98.06 101 ARG A CA 1
ATOM 800 C C . ARG A 1 101 ? 8.430 -6.611 -8.627 1.00 98.06 101 ARG A C 1
ATOM 802 O O . ARG A 1 101 ? 8.681 -6.983 -9.772 1.00 98.06 101 ARG A O 1
ATOM 809 N N . LEU A 1 102 ? 7.207 -6.234 -8.248 1.00 97.62 102 LEU A N 1
ATOM 810 C CA . LEU A 1 102 ? 6.070 -6.211 -9.172 1.00 97.62 102 LEU A CA 1
ATOM 811 C C . LEU A 1 102 ? 6.263 -5.195 -10.303 1.00 97.62 102 LEU A C 1
ATOM 813 O O . LEU A 1 102 ? 5.928 -5.492 -11.448 1.00 97.62 102 LEU A O 1
ATOM 817 N N . TYR A 1 103 ? 6.825 -4.023 -10.004 1.00 97.75 103 TYR A N 1
ATOM 818 C CA . TYR A 1 103 ? 7.163 -3.013 -11.006 1.00 97.75 103 TYR A CA 1
ATOM 819 C C . TYR A 1 103 ? 8.143 -3.551 -12.051 1.00 97.75 103 TYR A C 1
ATOM 821 O O . TYR A 1 103 ? 7.834 -3.520 -13.241 1.00 97.75 103 TYR A O 1
ATOM 829 N N . ASN A 1 104 ? 9.276 -4.108 -11.619 1.00 96.44 104 ASN A N 1
ATOM 830 C CA . ASN A 1 104 ? 10.278 -4.668 -12.530 1.00 96.44 104 ASN A CA 1
ATOM 831 C C . ASN A 1 104 ? 9.709 -5.829 -13.342 1.00 96.44 104 ASN A C 1
ATOM 833 O O . ASN A 1 104 ? 9.901 -5.889 -14.552 1.00 96.44 104 ASN A O 1
ATOM 837 N N . SER A 1 105 ? 8.927 -6.695 -12.700 1.00 95.69 105 SER A N 1
ATOM 838 C CA . SER A 1 105 ? 8.290 -7.816 -13.380 1.00 95.69 105 SER A CA 1
ATOM 839 C C . SER A 1 105 ? 7.242 -7.361 -14.412 1.00 95.69 105 SER A C 1
ATOM 841 O O . SER A 1 105 ? 7.066 -8.014 -15.433 1.00 95.69 105 SER A O 1
ATOM 843 N N . CYS A 1 106 ? 6.564 -6.225 -14.208 1.00 94.88 106 CYS A N 1
ATOM 844 C CA . CYS A 1 106 ? 5.733 -5.614 -15.253 1.00 94.88 106 CYS A CA 1
ATOM 845 C C . CYS A 1 106 ? 6.565 -5.091 -16.432 1.00 94.88 106 CYS A C 1
ATOM 847 O O . CYS A 1 106 ? 6.119 -5.195 -17.571 1.00 94.88 106 CYS A O 1
ATOM 849 N N . LEU A 1 107 ? 7.735 -4.494 -16.180 1.00 92.31 107 LEU A N 1
ATOM 850 C CA . LEU A 1 107 ? 8.608 -3.993 -17.247 1.00 92.31 107 LEU A CA 1
ATOM 851 C C . LEU A 1 107 ? 9.189 -5.130 -18.093 1.00 92.31 107 LEU A C 1
ATOM 853 O O . LEU A 1 107 ? 9.233 -5.011 -19.314 1.00 92.31 107 LEU A O 1
ATOM 857 N N . GLU A 1 108 ? 9.566 -6.234 -17.455 1.00 92.56 108 GLU A N 1
ATOM 858 C CA . GLU A 1 108 ? 10.034 -7.442 -18.135 1.00 92.56 108 GLU A CA 1
ATOM 859 C C . GLU A 1 108 ? 8.934 -8.068 -19.009 1.00 92.56 108 GLU A C 1
ATOM 861 O O . GLU A 1 108 ? 9.152 -8.353 -20.190 1.00 92.56 108 GLU A O 1
ATOM 866 N N . ASP A 1 109 ? 7.715 -8.202 -18.475 1.00 91.62 109 ASP A N 1
ATOM 867 C CA . ASP A 1 109 ? 6.567 -8.683 -19.252 1.00 91.62 109 ASP A CA 1
ATOM 868 C C . ASP A 1 109 ? 6.248 -7.754 -20.436 1.00 91.62 109 ASP A C 1
ATOM 870 O O . ASP A 1 109 ? 5.827 -8.218 -21.494 1.00 91.62 109 ASP A O 1
ATOM 874 N N . LEU A 1 110 ? 6.436 -6.437 -20.272 1.00 90.25 110 LEU A N 1
ATOM 875 C CA . LEU A 1 110 ? 6.263 -5.455 -21.346 1.00 90.25 110 LEU A CA 1
ATOM 876 C C . LEU A 1 110 ? 7.334 -5.598 -22.433 1.00 90.25 110 LEU A C 1
ATOM 878 O O . LEU A 1 110 ? 7.002 -5.459 -23.611 1.00 90.25 110 LEU A O 1
ATOM 882 N N . SER A 1 111 ? 8.593 -5.872 -22.074 1.00 87.00 111 SER A N 1
ATOM 883 C CA . SER A 1 111 ? 9.659 -6.091 -23.062 1.00 87.00 111 SER A CA 1
ATOM 884 C C . SER A 1 111 ? 9.486 -7.396 -23.837 1.00 87.00 111 SER A C 1
ATOM 886 O O . SER A 1 111 ? 9.811 -7.443 -25.019 1.00 87.00 111 SER A O 1
ATOM 888 N N . ASN A 1 112 ? 8.920 -8.422 -23.198 1.00 85.31 112 ASN A N 1
ATOM 889 C CA . ASN A 1 112 ? 8.672 -9.739 -23.794 1.00 85.31 112 ASN A CA 1
ATOM 890 C C . ASN A 1 112 ? 7.242 -9.894 -24.336 1.00 85.31 112 ASN A C 1
ATOM 892 O O . ASN A 1 112 ? 6.775 -11.004 -24.586 1.00 85.31 112 ASN A O 1
ATOM 896 N N . TYR A 1 113 ? 6.515 -8.787 -24.469 1.00 80.75 113 TYR A N 1
ATOM 897 C CA . TYR A 1 113 ? 5.080 -8.813 -24.683 1.00 80.75 113 TYR A CA 1
ATOM 898 C C . TYR A 1 113 ? 4.691 -9.423 -26.042 1.00 80.75 113 TYR A C 1
ATOM 900 O O . TYR A 1 113 ? 4.937 -8.844 -27.100 1.00 80.75 113 TYR A O 1
ATOM 908 N N . ASP A 1 114 ? 4.003 -10.565 -25.998 1.00 73.19 114 ASP A N 1
ATOM 909 C CA . ASP A 1 114 ? 3.654 -11.385 -27.167 1.00 73.19 114 ASP A CA 1
ATOM 910 C C . ASP A 1 114 ? 2.234 -11.159 -27.718 1.00 73.19 114 ASP A C 1
ATOM 912 O O . ASP A 1 114 ? 1.896 -11.632 -28.803 1.00 73.19 114 ASP A O 1
ATOM 916 N N . GLY A 1 115 ? 1.379 -10.430 -26.991 1.00 70.38 115 GLY A N 1
ATOM 917 C CA . GLY A 1 115 ? -0.031 -10.257 -27.352 1.00 70.38 115 GLY A CA 1
ATOM 918 C C . GLY A 1 115 ? -1.045 -10.617 -26.262 1.00 70.38 115 GLY A C 1
ATOM 919 O O . GLY A 1 115 ? -2.214 -10.230 -26.396 1.00 70.38 115 GLY A O 1
ATOM 920 N N . THR A 1 116 ? -0.639 -11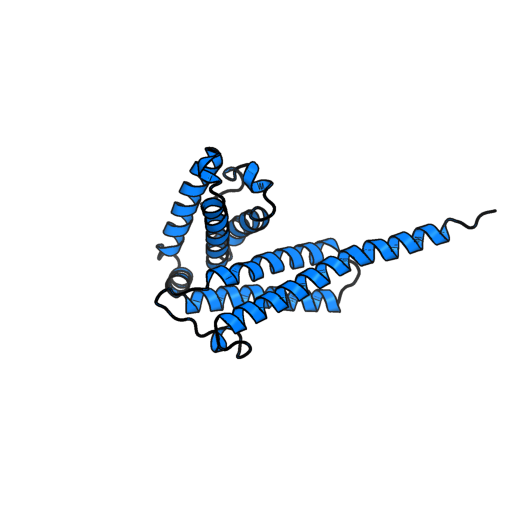.262 -25.162 1.00 69.19 116 THR A N 1
ATOM 921 C CA . THR A 1 116 ? -1.547 -11.648 -24.063 1.00 69.19 116 THR A CA 1
ATOM 922 C C . THR A 1 116 ? -1.910 -10.468 -23.139 1.00 69.19 116 THR A C 1
ATOM 924 O O . THR A 1 116 ? -1.438 -10.333 -22.010 1.00 69.19 116 THR A O 1
ATOM 927 N N . LYS A 1 117 ? -2.813 -9.594 -23.611 1.00 72.25 117 LYS A N 1
ATOM 928 C CA . LYS A 1 117 ? -3.239 -8.339 -22.939 1.00 72.25 117 LYS A CA 1
ATOM 929 C C . LYS A 1 117 ? -3.803 -8.491 -21.517 1.00 72.25 117 LYS A C 1
ATOM 931 O O . LYS A 1 117 ? -3.468 -7.655 -20.676 1.00 72.25 117 LYS A O 1
ATOM 936 N N . PRO A 1 118 ? -4.703 -9.454 -21.216 1.00 82.75 118 PRO A N 1
ATOM 937 C CA . PRO A 1 118 ? -5.479 -9.391 -19.975 1.00 82.75 118 PRO A CA 1
ATOM 938 C C . PRO A 1 118 ? -4.646 -9.576 -18.705 1.00 82.75 118 PRO A C 1
ATOM 940 O O . PRO A 1 118 ? -4.836 -8.824 -17.752 1.00 82.75 118 PRO A O 1
ATOM 943 N N . ARG A 1 119 ? -3.703 -10.529 -18.706 1.00 87.00 119 ARG A N 1
ATOM 944 C CA . ARG A 1 119 ? -2.863 -10.837 -17.537 1.00 87.00 119 ARG A CA 1
ATOM 945 C C . ARG A 1 119 ? -1.934 -9.676 -17.192 1.00 87.00 119 ARG A C 1
ATOM 947 O O . ARG A 1 119 ? -1.939 -9.214 -16.055 1.00 87.00 119 ARG A O 1
ATOM 954 N N . LEU A 1 120 ? -1.227 -9.133 -18.185 1.00 90.88 120 LEU A N 1
ATOM 955 C CA . LEU A 1 120 ? -0.344 -7.984 -17.980 1.00 90.88 120 LEU A CA 1
ATOM 956 C C . LEU A 1 120 ? -1.116 -6.734 -17.535 1.00 90.88 120 LEU A C 1
ATOM 958 O O . LEU A 1 120 ? -0.680 -6.025 -16.633 1.00 90.88 120 LEU A O 1
ATOM 962 N N . ALA A 1 121 ? -2.301 -6.481 -18.101 1.00 92.50 121 ALA A N 1
ATOM 963 C CA . ALA A 1 121 ? -3.132 -5.359 -17.669 1.00 92.50 121 ALA A CA 1
ATOM 964 C C . ALA A 1 121 ? -3.621 -5.507 -16.215 1.00 92.50 121 ALA A C 1
ATOM 966 O O . ALA A 1 121 ? -3.686 -4.514 -15.493 1.00 92.50 121 ALA A O 1
ATOM 967 N N . GLN A 1 122 ? -3.974 -6.721 -15.775 1.00 92.12 122 GLN A N 1
ATOM 968 C CA . GLN A 1 122 ? -4.330 -6.985 -14.375 1.00 92.12 122 GLN A CA 1
ATOM 969 C C . GLN A 1 122 ? -3.128 -6.785 -13.449 1.00 92.12 122 GLN A C 1
ATOM 971 O O . GLN A 1 122 ? -3.256 -6.097 -12.439 1.00 92.12 122 GLN A O 1
ATOM 976 N N . LYS A 1 123 ? -1.955 -7.298 -13.837 1.00 94.12 123 LYS A N 1
ATOM 977 C CA . LYS A 1 123 ? -0.706 -7.123 -13.090 1.00 94.12 123 LYS A CA 1
ATOM 978 C C . LYS A 1 123 ? -0.337 -5.646 -12.948 1.00 94.12 123 LYS A C 1
ATOM 980 O O . LYS A 1 123 ? -0.146 -5.185 -11.833 1.00 94.12 123 LYS A O 1
ATOM 985 N N . LEU A 1 124 ? -0.360 -4.872 -14.037 1.00 95.88 124 LEU A N 1
ATOM 986 C CA . LEU A 1 124 ? -0.125 -3.422 -14.005 1.00 95.88 124 LEU A CA 1
ATOM 987 C C . LEU A 1 124 ? -1.099 -2.689 -13.078 1.00 95.88 124 LEU A C 1
ATOM 989 O O . LEU A 1 124 ? -0.670 -1.821 -12.326 1.00 95.88 124 LEU A O 1
ATOM 993 N N . ARG A 1 125 ? -2.394 -3.036 -13.100 1.00 95.25 125 ARG A N 1
ATOM 994 C CA . ARG A 1 125 ? -3.384 -2.450 -12.179 1.00 95.25 125 ARG A CA 1
ATOM 995 C C . ARG A 1 125 ? -3.076 -2.780 -10.723 1.00 95.25 125 ARG A C 1
ATOM 997 O O . ARG A 1 125 ? -3.093 -1.875 -9.898 1.00 95.25 125 ARG A O 1
ATOM 1004 N N . ALA A 1 126 ? -2.762 -4.038 -10.418 1.00 95.00 126 ALA A N 1
ATOM 1005 C CA . ALA A 1 126 ? -2.377 -4.437 -9.068 1.00 95.00 126 ALA A CA 1
ATOM 1006 C C . ALA A 1 126 ? -1.119 -3.683 -8.609 1.00 95.00 126 ALA A C 1
ATOM 1008 O O . ALA A 1 126 ? -1.111 -3.111 -7.523 1.00 95.00 126 ALA A O 1
ATOM 1009 N N . THR A 1 127 ? -0.097 -3.590 -9.466 1.00 97.81 127 THR A N 1
ATOM 1010 C CA . THR A 1 127 ? 1.124 -2.829 -9.185 1.00 97.81 127 THR A CA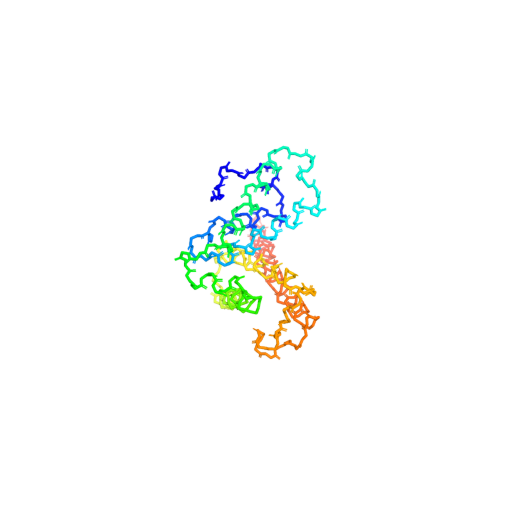 1
ATOM 1011 C C . THR A 1 127 ? 0.820 -1.350 -8.937 1.00 97.81 127 THR A C 1
ATOM 1013 O O . THR A 1 127 ? 1.331 -0.793 -7.974 1.00 97.81 127 THR A O 1
ATOM 1016 N N . ILE A 1 128 ? -0.047 -0.712 -9.733 1.00 97.75 128 ILE A N 1
ATOM 1017 C CA . ILE A 1 128 ? -0.467 0.681 -9.497 1.00 97.75 128 ILE A CA 1
ATOM 1018 C C . ILE A 1 128 ? -1.050 0.847 -8.089 1.00 97.75 128 ILE A C 1
ATOM 1020 O O . ILE A 1 128 ? -0.665 1.788 -7.405 1.00 97.75 128 ILE A O 1
ATOM 1024 N N . ASN A 1 129 ? -1.912 -0.070 -7.639 1.00 96.69 129 ASN A N 1
ATOM 1025 C CA . ASN A 1 129 ? -2.493 0.009 -6.296 1.00 96.69 129 ASN A CA 1
ATOM 1026 C C . ASN A 1 129 ? -1.408 -0.041 -5.213 1.00 96.69 129 ASN A C 1
ATOM 1028 O O . ASN A 1 129 ? -1.395 0.802 -4.325 1.00 96.69 129 ASN A O 1
ATOM 1032 N N . PHE A 1 130 ? -0.453 -0.972 -5.303 1.00 98.19 130 PHE A N 1
ATOM 1033 C CA . PHE A 1 130 ? 0.611 -1.077 -4.297 1.00 98.19 130 PHE A CA 1
ATOM 1034 C C . PHE A 1 130 ? 1.523 0.151 -4.266 1.00 98.19 130 PHE A C 1
ATOM 1036 O O . PHE A 1 130 ? 1.910 0.603 -3.194 1.00 98.19 130 PHE A O 1
ATOM 1043 N N . TRP A 1 131 ? 1.817 0.745 -5.423 1.00 98.00 131 TRP A N 1
ATOM 1044 C CA . TRP A 1 131 ? 2.573 1.998 -5.482 1.00 98.00 131 TRP A CA 1
ATOM 1045 C C . TRP A 1 131 ? 1.788 3.207 -4.956 1.00 98.00 131 TRP A C 1
ATOM 1047 O O . TRP A 1 131 ? 2.389 4.216 -4.595 1.00 98.00 131 TRP A O 1
ATOM 1057 N N . SER A 1 132 ? 0.461 3.121 -4.886 1.00 96.62 132 SER A N 1
ATOM 1058 C CA . SER A 1 132 ? -0.388 4.144 -4.273 1.00 96.62 132 SER A CA 1
ATOM 1059 C C . SER A 1 132 ? -0.421 4.087 -2.742 1.00 96.62 132 SER A C 1
ATOM 1061 O O . SER A 1 132 ? -1.014 4.978 -2.148 1.00 96.62 132 SER A O 1
ATOM 1063 N N . LEU A 1 133 ? 0.233 3.107 -2.105 1.00 98.06 133 LEU A N 1
ATOM 1064 C CA . LEU A 1 133 ? 0.304 3.000 -0.641 1.00 98.06 133 LEU A CA 1
ATOM 1065 C C . LEU A 1 133 ? 1.360 3.918 -0.009 1.00 98.06 133 LEU A C 1
ATOM 1067 O O . LEU A 1 133 ? 1.256 4.233 1.169 1.00 98.06 133 LEU A O 1
ATOM 1071 N N . PHE A 1 134 ? 2.378 4.359 -0.756 1.00 97.94 134 PHE A N 1
ATOM 1072 C CA . PHE A 1 134 ? 3.503 5.112 -0.182 1.00 97.94 134 PHE A CA 1
ATOM 1073 C C . PHE A 1 134 ? 3.148 6.433 0.522 1.00 97.94 134 PHE A C 1
ATOM 1075 O O . PHE A 1 134 ? 3.820 6.744 1.503 1.00 97.94 134 PHE A O 1
ATOM 1082 N N . PRO A 1 135 ? 2.107 7.187 0.118 1.00 96.50 135 PRO A N 1
ATOM 1083 C CA . PRO A 1 135 ? 1.654 8.346 0.885 1.00 96.50 135 PRO A CA 1
ATOM 1084 C C . PRO A 1 135 ? 1.272 8.039 2.343 1.00 96.50 135 PRO A C 1
ATOM 1086 O O . PRO A 1 135 ? 1.408 8.922 3.178 1.00 96.50 135 PRO A O 1
ATOM 1089 N N . LEU A 1 136 ? 0.888 6.798 2.684 1.00 96.19 136 LEU A N 1
ATOM 1090 C CA . LEU A 1 136 ? 0.598 6.386 4.072 1.00 96.19 136 LEU A CA 1
ATOM 1091 C C . LEU A 1 136 ? 1.820 6.478 5.002 1.00 96.19 136 LEU A C 1
ATOM 1093 O O . LEU A 1 136 ? 1.688 6.476 6.226 1.00 96.19 136 LEU A O 1
ATOM 1097 N N . PHE A 1 137 ? 3.021 6.508 4.425 1.00 96.12 137 PHE A N 1
ATOM 1098 C CA . PHE A 1 137 ? 4.283 6.632 5.147 1.00 96.12 137 PHE A CA 1
ATOM 1099 C C . PHE A 1 137 ? 4.800 8.070 5.194 1.00 96.12 137 PHE A C 1
ATOM 1101 O O . PHE A 1 137 ? 5.915 8.280 5.655 1.00 96.12 137 PHE A O 1
ATOM 1108 N N . ALA A 1 138 ? 4.023 9.043 4.717 1.00 93.19 138 ALA A N 1
ATOM 1109 C CA . ALA A 1 138 ? 4.369 10.450 4.837 1.00 93.19 138 ALA A CA 1
ATOM 1110 C C . ALA A 1 138 ? 4.009 11.000 6.227 1.00 93.19 138 ALA A C 1
ATOM 1112 O O . ALA A 1 138 ? 3.242 10.383 6.980 1.00 93.19 138 ALA A O 1
ATOM 1113 N N . GLY A 1 139 ? 4.546 12.172 6.553 1.00 90.00 139 GLY A N 1
ATOM 1114 C CA . GLY A 1 139 ? 4.208 12.919 7.759 1.00 90.00 139 GLY A CA 1
ATOM 1115 C C . GLY A 1 139 ? 5.042 12.567 8.990 1.00 90.00 139 GLY A C 1
ATOM 1116 O O . GLY A 1 139 ? 5.800 11.594 9.028 1.00 90.00 139 GLY A O 1
ATOM 1117 N N . ASP A 1 140 ? 4.877 13.401 10.017 1.00 80.81 140 ASP A N 1
ATOM 1118 C CA . ASP A 1 140 ? 5.627 13.316 11.265 1.00 80.81 140 ASP A CA 1
ATOM 1119 C C . ASP A 1 140 ? 4.994 12.295 12.217 1.00 80.81 140 ASP A C 1
ATOM 1121 O O . ASP A 1 140 ? 3.891 12.487 12.732 1.00 80.81 140 ASP A O 1
ATOM 1125 N N . SER A 1 141 ? 5.694 11.184 12.429 1.00 77.56 141 SER A N 1
ATOM 1126 C CA . SER A 1 141 ? 5.292 10.121 13.352 1.00 77.56 141 SER A CA 1
ATOM 1127 C C . SER A 1 141 ? 6.272 9.935 14.513 1.00 77.56 141 SER A C 1
ATOM 1129 O O . SER A 1 141 ? 6.183 8.926 15.210 1.00 77.56 141 SER A O 1
ATOM 1131 N N . GLY A 1 142 ? 7.247 10.839 14.689 1.00 80.19 142 GLY A N 1
ATOM 1132 C CA . GLY A 1 142 ? 8.315 10.707 15.693 1.00 80.19 142 GLY A CA 1
ATOM 1133 C C . GLY A 1 142 ? 9.322 9.566 15.451 1.00 80.19 142 GLY A C 1
ATOM 1134 O O . GLY A 1 142 ? 10.260 9.416 16.229 1.00 80.19 142 GLY A O 1
ATOM 1135 N N . ASP A 1 143 ? 9.154 8.790 14.375 1.00 87.19 143 ASP A N 1
ATOM 1136 C CA . ASP A 1 143 ? 10.042 7.708 13.921 1.00 87.19 143 ASP A CA 1
ATOM 1137 C C . ASP A 1 143 ? 10.448 8.003 12.464 1.00 87.19 143 ASP A C 1
ATOM 1139 O O . ASP A 1 143 ? 9.686 7.690 11.541 1.00 87.19 143 ASP A O 1
ATOM 1143 N N . PRO A 1 144 ? 11.564 8.719 12.236 1.00 90.56 144 PRO A N 1
ATOM 1144 C CA . PRO A 1 144 ? 11.934 9.195 10.908 1.00 90.56 144 PRO A CA 1
ATOM 1145 C C . PRO A 1 144 ? 12.334 8.046 9.973 1.00 90.56 144 PRO A C 1
ATOM 1147 O O . PRO A 1 144 ? 13.023 7.107 10.368 1.00 90.56 144 PRO A O 1
ATOM 1150 N N . ILE A 1 145 ? 11.945 8.161 8.702 1.00 96.19 145 ILE A N 1
ATOM 1151 C CA . ILE A 1 145 ? 12.301 7.205 7.646 1.00 96.19 145 ILE A CA 1
ATOM 1152 C C . ILE A 1 145 ? 13.593 7.648 6.949 1.00 96.19 145 ILE A C 1
ATOM 1154 O O . ILE A 1 145 ? 13.717 8.783 6.491 1.00 96.19 145 ILE A O 1
ATOM 1158 N N . ASP A 1 146 ? 14.527 6.715 6.788 1.00 97.19 14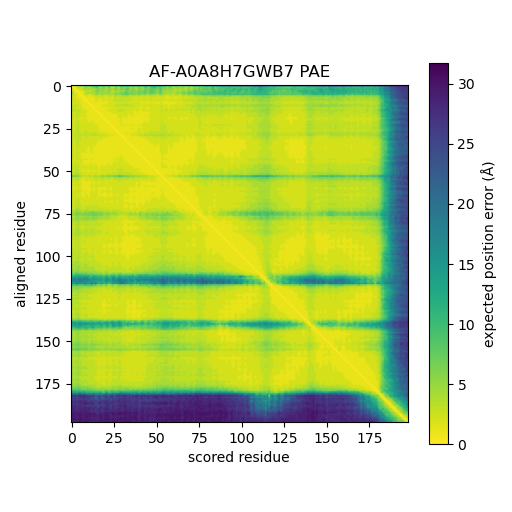6 ASP A N 1
ATOM 1159 C CA . ASP A 1 146 ? 15.665 6.821 5.880 1.00 97.19 146 ASP A CA 1
ATOM 1160 C C . ASP A 1 146 ? 15.223 6.456 4.449 1.00 97.19 146 ASP A C 1
ATOM 1162 O O . ASP A 1 146 ? 15.258 5.301 3.995 1.00 97.19 146 ASP A O 1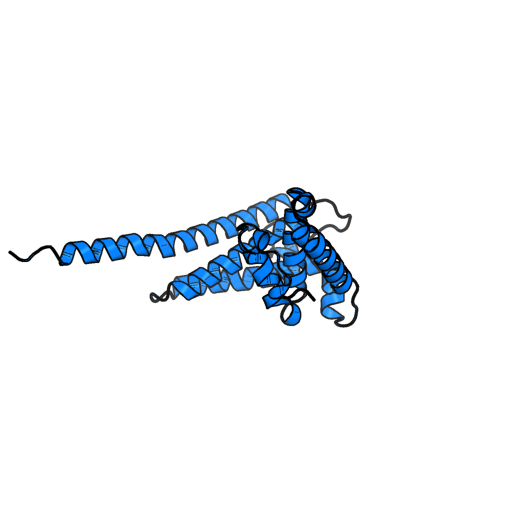
ATOM 1166 N N . TYR A 1 147 ? 14.762 7.471 3.719 1.00 97.50 147 TYR A N 1
ATOM 1167 C CA . TYR A 1 147 ? 14.307 7.320 2.338 1.00 97.50 147 TYR A CA 1
ATOM 1168 C C . TYR A 1 147 ? 15.445 6.954 1.373 1.00 97.50 147 TYR A C 1
ATOM 1170 O O . TYR A 1 147 ? 15.198 6.253 0.382 1.00 97.50 147 TYR A O 1
ATOM 1178 N N . ALA A 1 148 ? 16.688 7.345 1.679 1.00 97.75 148 ALA A N 1
ATOM 1179 C CA . ALA A 1 148 ? 17.859 7.004 0.872 1.00 97.75 148 ALA A CA 1
ATOM 1180 C C . ALA A 1 148 ? 18.119 5.505 0.930 1.00 97.75 148 ALA A C 1
ATOM 1182 O O . ALA A 1 148 ? 18.257 4.858 -0.109 1.00 97.75 148 ALA A O 1
ATOM 1183 N N . LYS A 1 149 ? 18.081 4.924 2.128 1.00 97.31 149 LYS A N 1
ATOM 1184 C CA . LYS A 1 149 ? 18.167 3.476 2.301 1.00 97.31 149 LYS A CA 1
ATOM 1185 C C . LYS A 1 149 ? 17.020 2.750 1.594 1.00 97.31 149 LYS A C 1
ATOM 1187 O O . LYS A 1 149 ? 17.280 1.836 0.813 1.00 97.31 149 LYS A O 1
ATOM 1192 N N . THR A 1 150 ? 15.779 3.186 1.818 1.00 97.38 150 THR A N 1
ATOM 1193 C CA . THR A 1 150 ? 14.567 2.557 1.253 1.00 97.38 150 THR A CA 1
ATOM 1194 C C . THR A 1 150 ? 14.617 2.500 -0.277 1.00 97.38 150 THR A C 1
ATOM 1196 O O . THR A 1 150 ? 14.313 1.483 -0.898 1.00 97.38 150 THR A O 1
ATOM 1199 N N . SER A 1 151 ? 15.020 3.607 -0.902 1.00 96.31 151 SER A N 1
ATOM 1200 C CA . SER A 1 151 ? 14.988 3.788 -2.355 1.00 96.31 151 SER A CA 1
ATOM 1201 C C . SER A 1 151 ? 16.271 3.359 -3.076 1.00 96.31 151 SER A C 1
ATOM 1203 O O . SER A 1 151 ? 16.353 3.493 -4.298 1.00 96.31 151 SER A O 1
ATOM 1205 N N . GLY A 1 152 ? 17.286 2.873 -2.352 1.00 95.56 152 GLY A N 1
ATOM 1206 C CA . GLY A 1 152 ? 18.606 2.588 -2.922 1.00 95.56 152 GLY A CA 1
ATOM 1207 C C . GLY A 1 152 ? 19.330 3.847 -3.420 1.00 95.56 152 GLY A C 1
ATOM 1208 O O . GLY A 1 152 ? 20.004 3.807 -4.448 1.00 95.56 152 GLY A O 1
ATOM 1209 N N . GLY A 1 153 ? 19.146 4.972 -2.726 1.00 96.19 153 GLY A N 1
ATOM 1210 C CA . GLY A 1 153 ? 19.778 6.264 -3.004 1.00 96.19 153 GLY A CA 1
ATOM 1211 C C . GLY A 1 153 ? 19.068 7.128 -4.051 1.00 96.19 153 GLY A C 1
ATOM 1212 O O . GLY A 1 153 ? 19.628 8.131 -4.477 1.00 96.19 153 GLY A O 1
ATOM 1213 N N . GLN A 1 154 ? 17.861 6.758 -4.492 1.00 96.56 154 GLN A N 1
ATOM 1214 C CA . GLN A 1 154 ? 17.100 7.522 -5.497 1.00 96.56 154 GLN A CA 1
ATOM 1215 C C . GLN A 1 154 ? 16.347 8.724 -4.907 1.00 96.56 154 GLN A C 1
ATOM 1217 O O . GLN A 1 154 ? 15.953 9.624 -5.645 1.00 96.56 154 GLN A O 1
ATOM 1222 N N . ALA A 1 155 ? 16.120 8.720 -3.597 1.00 97.31 155 ALA A N 1
ATOM 1223 C CA . ALA A 1 155 ? 15.443 9.772 -2.860 1.00 97.31 155 ALA A CA 1
ATOM 1224 C C . ALA A 1 155 ? 16.052 9.893 -1.465 1.00 97.31 155 ALA A C 1
ATOM 1226 O O . ALA A 1 155 ? 16.233 8.890 -0.795 1.00 97.31 155 ALA A O 1
ATOM 1227 N N . ASP A 1 156 ? 16.348 11.106 -1.028 1.00 96.44 156 ASP A N 1
ATOM 1228 C CA . ASP A 1 156 ? 17.010 11.449 0.237 1.00 96.44 156 ASP A CA 1
ATOM 1229 C C . ASP A 1 156 ? 16.080 12.110 1.267 1.00 96.44 156 ASP A C 1
ATOM 1231 O O . ASP A 1 156 ? 16.478 12.370 2.399 1.00 96.44 156 ASP A O 1
ATOM 1235 N N . SER A 1 157 ? 14.839 12.389 0.880 1.00 96.56 157 SER A N 1
ATOM 1236 C CA . SER A 1 157 ? 13.839 13.079 1.685 1.00 96.56 157 SER A CA 1
ATOM 1237 C C . SER A 1 157 ? 12.447 12.549 1.363 1.00 96.56 157 SER A C 1
ATOM 1239 O O . SER A 1 157 ? 12.235 11.887 0.345 1.00 96.56 157 SER A O 1
ATOM 1241 N N . GLU A 1 158 ? 11.480 12.860 2.225 1.00 96.94 158 GLU A N 1
ATOM 1242 C CA . GLU A 1 158 ? 10.080 12.491 2.007 1.00 96.94 158 GLU A CA 1
ATOM 1243 C C . GLU A 1 158 ? 9.556 13.047 0.678 1.00 96.94 158 GLU A C 1
ATOM 1245 O O . GLU A 1 158 ? 9.006 12.307 -0.138 1.00 96.94 158 GLU A O 1
ATOM 1250 N N . ASP A 1 159 ? 9.798 14.331 0.410 1.00 97.38 159 ASP A N 1
ATOM 1251 C CA . ASP A 1 159 ? 9.345 14.983 -0.817 1.00 97.38 159 ASP A CA 1
ATOM 1252 C C . ASP A 1 159 ? 9.960 14.355 -2.071 1.00 97.38 159 ASP A C 1
ATOM 1254 O O . ASP A 1 159 ? 9.241 14.093 -3.047 1.00 97.38 159 ASP A O 1
ATOM 1258 N N . SER A 1 160 ? 11.272 14.076 -2.055 1.00 98.06 160 SER A N 1
ATOM 1259 C CA . SER A 1 160 ? 11.942 13.431 -3.188 1.00 98.06 160 SER A CA 1
ATOM 1260 C C . SER A 1 160 ? 11.480 11.980 -3.361 1.00 98.06 160 SER A C 1
ATOM 1262 O O . SER A 1 160 ? 11.264 11.537 -4.493 1.00 98.06 160 SER A O 1
ATOM 1264 N N . PHE A 1 161 ? 11.181 11.266 -2.272 1.00 98.19 161 PHE A N 1
ATOM 1265 C CA . PHE A 1 161 ? 10.637 9.907 -2.313 1.00 98.19 161 PHE A CA 1
ATOM 1266 C C . PHE A 1 161 ? 9.208 9.872 -2.863 1.00 98.19 161 PHE A C 1
ATOM 1268 O O . PHE A 1 161 ? 8.879 9.071 -3.744 1.00 98.19 161 PHE A O 1
ATOM 1275 N N . LEU A 1 162 ? 8.343 10.781 -2.418 1.00 98.06 162 LEU A N 1
ATOM 1276 C CA . LEU A 1 162 ? 6.990 10.903 -2.950 1.00 98.06 162 LEU A CA 1
ATOM 1277 C C . LEU A 1 162 ? 7.004 11.353 -4.419 1.00 98.06 162 LEU A C 1
ATOM 1279 O O . LEU A 1 162 ? 6.173 10.909 -5.214 1.00 98.06 162 LEU A O 1
ATOM 1283 N N . ALA A 1 163 ? 7.956 12.194 -4.831 1.00 98.25 163 ALA A N 1
ATOM 1284 C CA . ALA A 1 163 ? 8.146 12.526 -6.242 1.00 98.25 163 ALA A CA 1
ATOM 1285 C C . ALA A 1 163 ? 8.555 11.296 -7.068 1.00 98.25 163 ALA A C 1
ATOM 1287 O O . ALA A 1 163 ? 7.936 11.028 -8.104 1.00 98.25 163 ALA A O 1
ATOM 1288 N N . PHE A 1 164 ? 9.517 10.515 -6.571 1.00 97.62 164 PHE A N 1
ATOM 1289 C CA . PHE A 1 164 ? 9.961 9.262 -7.176 1.00 97.62 164 PHE A CA 1
ATOM 1290 C C . PHE A 1 164 ? 8.801 8.269 -7.352 1.00 97.62 164 PHE A C 1
ATOM 1292 O O . PHE A 1 164 ? 8.560 7.772 -8.455 1.00 97.62 164 PHE A O 1
ATOM 1299 N N . THR A 1 165 ? 8.013 8.016 -6.304 1.00 97.69 165 THR A N 1
ATOM 1300 C CA . THR A 1 165 ? 6.873 7.081 -6.375 1.00 97.69 165 THR A CA 1
ATOM 1301 C C . THR A 1 165 ? 5.794 7.558 -7.352 1.00 97.69 165 THR A C 1
ATOM 1303 O O . THR A 1 165 ? 5.267 6.757 -8.134 1.00 97.69 165 THR A O 1
ATOM 1306 N N . ARG A 1 166 ? 5.517 8.870 -7.409 1.00 97.69 166 ARG A N 1
ATOM 1307 C CA . ARG A 1 166 ? 4.610 9.464 -8.408 1.00 97.69 166 ARG A CA 1
ATOM 1308 C C . ARG A 1 166 ? 5.107 9.268 -9.840 1.00 97.69 166 ARG A C 1
ATOM 1310 O O . ARG A 1 166 ? 4.289 9.025 -10.729 1.00 97.69 166 ARG A O 1
ATOM 1317 N N . GLU A 1 167 ? 6.408 9.363 -10.093 1.00 97.81 167 GLU A N 1
ATOM 1318 C CA . GLU A 1 167 ? 6.985 9.112 -11.419 1.00 97.81 167 GLU A CA 1
ATOM 1319 C C . GLU A 1 167 ? 6.800 7.648 -11.855 1.00 97.81 167 GLU A C 1
ATOM 1321 O O . GLU A 1 167 ? 6.356 7.370 -12.976 1.00 97.81 167 GLU A O 1
ATOM 1326 N N . LYS A 1 168 ? 7.044 6.695 -10.948 1.00 96.81 168 LYS A N 1
ATOM 1327 C CA . LYS A 1 168 ? 6.817 5.264 -11.210 1.00 96.81 168 LYS A CA 1
ATOM 1328 C C . LYS A 1 168 ? 5.337 4.966 -11.462 1.00 96.81 168 LYS A C 1
ATOM 1330 O O . LYS A 1 168 ? 5.010 4.276 -12.430 1.00 96.81 168 LYS A O 1
ATOM 1335 N N . LEU A 1 169 ? 4.430 5.572 -10.690 1.00 97.44 169 LEU A N 1
ATOM 1336 C CA . LEU A 1 169 ? 2.983 5.506 -10.934 1.00 97.44 169 LEU A CA 1
ATOM 1337 C C . LEU A 1 169 ? 2.596 6.049 -12.314 1.00 97.44 169 LEU A C 1
ATOM 1339 O O . LEU A 1 169 ? 1.802 5.418 -13.016 1.00 97.44 169 LEU A O 1
ATOM 1343 N N . LYS A 1 170 ? 3.145 7.201 -12.725 1.00 97.62 170 LYS A N 1
ATOM 1344 C CA . LYS A 1 170 ? 2.913 7.766 -14.066 1.00 97.62 170 LYS A CA 1
ATOM 1345 C C . LYS A 1 170 ? 3.359 6.792 -15.153 1.00 97.62 170 LYS A C 1
ATOM 1347 O O . LYS A 1 170 ? 2.607 6.567 -16.099 1.00 97.62 170 LYS A O 1
ATOM 1352 N N . THR A 1 171 ? 4.523 6.169 -14.982 1.00 96.44 171 THR A N 1
ATOM 1353 C CA . THR A 1 171 ? 5.044 5.165 -15.918 1.00 96.44 171 THR A CA 1
ATOM 1354 C C . THR A 1 171 ? 4.097 3.971 -16.034 1.00 96.44 171 THR A C 1
ATOM 1356 O O . THR A 1 171 ? 3.680 3.631 -17.139 1.00 96.44 171 THR A O 1
ATOM 1359 N N . LEU A 1 172 ? 3.673 3.376 -14.915 1.00 96.81 172 LEU A N 1
ATOM 1360 C CA . LEU A 1 172 ? 2.737 2.244 -14.919 1.00 96.81 172 LEU A CA 1
ATOM 1361 C C . LEU A 1 172 ? 1.399 2.594 -15.586 1.00 96.81 172 LEU A C 1
ATOM 1363 O O . LEU A 1 172 ? 0.904 1.834 -16.421 1.00 96.81 172 LEU A O 1
ATOM 1367 N N . LYS A 1 173 ? 0.826 3.758 -15.249 1.00 95.62 173 LYS A N 1
ATOM 1368 C CA . LYS A 1 173 ? -0.430 4.248 -15.838 1.00 95.62 173 LYS A CA 1
ATOM 1369 C C . LYS A 1 173 ? -0.289 4.463 -17.344 1.00 95.62 173 LYS A C 1
ATOM 1371 O O . LYS A 1 173 ? -1.163 4.046 -18.097 1.00 95.62 173 LYS A O 1
ATOM 1376 N N . TYR A 1 174 ? 0.825 5.046 -17.785 1.00 94.81 174 TYR A N 1
ATOM 1377 C CA . TYR A 1 174 ? 1.126 5.229 -19.201 1.00 94.81 174 TYR A CA 1
ATOM 1378 C C . TYR A 1 174 ? 1.205 3.890 -19.947 1.00 94.81 174 TYR A C 1
ATOM 1380 O O . TYR A 1 174 ? 0.540 3.718 -20.970 1.00 94.81 174 TYR A O 1
ATOM 1388 N N . GLN A 1 175 ? 1.944 2.908 -19.418 1.00 92.81 175 GLN A N 1
ATOM 1389 C CA . GLN A 1 175 ? 2.040 1.588 -20.052 1.00 92.81 175 GLN A CA 1
ATOM 1390 C C . GLN A 1 175 ? 0.684 0.870 -20.092 1.00 92.81 175 GLN A C 1
ATOM 1392 O O . GLN A 1 175 ? 0.322 0.288 -21.116 1.00 92.81 175 GLN A O 1
ATOM 1397 N N . LEU A 1 176 ? -0.109 0.967 -19.021 1.00 93.31 176 LEU A N 1
ATOM 1398 C CA . LEU A 1 176 ? -1.461 0.414 -18.987 1.00 93.31 176 LEU A CA 1
ATOM 1399 C C . LEU A 1 176 ? -2.354 1.038 -20.070 1.00 93.31 176 LEU A C 1
ATOM 1401 O O . LEU A 1 176 ? -3.032 0.303 -20.790 1.00 93.31 176 LEU A O 1
ATOM 1405 N N . SER A 1 177 ? -2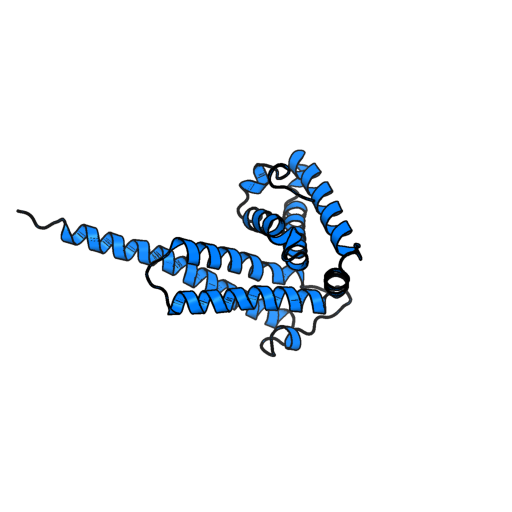.328 2.364 -20.232 1.00 91.75 177 SER A N 1
ATOM 1406 C CA . SER A 1 177 ? -3.068 3.056 -21.297 1.00 91.75 177 SER A CA 1
ATOM 1407 C C . SER A 1 177 ? -2.644 2.575 -22.685 1.00 91.75 177 SER A C 1
ATOM 1409 O O . SER A 1 177 ? -3.501 2.232 -23.502 1.00 91.75 177 SER A O 1
ATOM 1411 N N . ARG A 1 178 ? -1.337 2.427 -22.939 1.00 87.56 178 ARG A N 1
ATOM 1412 C CA . ARG A 1 178 ? -0.822 1.935 -24.229 1.00 87.56 178 ARG A CA 1
ATOM 1413 C C . ARG A 1 178 ? -1.299 0.527 -24.582 1.00 87.56 178 ARG A C 1
ATOM 1415 O O . ARG A 1 178 ? -1.602 0.265 -25.749 1.00 87.56 178 ARG A O 1
ATOM 1422 N N . LEU A 1 179 ? -1.428 -0.370 -23.600 1.00 86.38 179 LEU A N 1
ATOM 1423 C CA . LEU A 1 179 ? -1.987 -1.710 -23.830 1.00 86.38 179 LEU A CA 1
ATOM 1424 C C . LEU A 1 179 ? -3.428 -1.650 -24.367 1.00 86.38 179 LEU A C 1
ATOM 1426 O O . LEU A 1 179 ? -3.823 -2.487 -25.191 1.00 86.38 179 LEU A O 1
ATOM 1430 N N . PHE A 1 180 ? -4.206 -0.647 -23.945 1.00 81.19 180 PHE A N 1
ATOM 1431 C CA . PHE A 1 180 ? -5.568 -0.408 -24.428 1.00 81.19 180 PHE A CA 1
ATOM 1432 C C . PHE A 1 180 ? -5.625 0.442 -25.706 1.00 81.19 180 PHE A C 1
ATOM 1434 O O . PHE A 1 180 ? -6.506 0.219 -26.530 1.00 81.19 180 PHE A O 1
ATOM 1441 N N . GLU A 1 181 ? -4.683 1.345 -25.963 1.00 75.69 181 GLU A N 1
ATOM 1442 C CA . GLU A 1 181 ? -4.621 2.098 -27.228 1.00 75.69 181 GLU A CA 1
ATOM 1443 C C . GLU A 1 181 ? -4.195 1.223 -28.416 1.00 75.69 181 GLU A C 1
ATOM 1445 O O . GLU A 1 181 ? -4.735 1.350 -29.520 1.00 75.69 181 GLU A O 1
ATOM 1450 N N . GLY A 1 182 ? -3.328 0.228 -28.188 1.00 58.56 182 GLY A N 1
ATOM 1451 C CA . GLY A 1 182 ? -3.039 -0.824 -29.170 1.00 58.56 182 GLY A CA 1
ATOM 1452 C C . GLY A 1 182 ? -4.277 -1.650 -29.571 1.00 58.56 182 GLY A C 1
ATOM 1453 O O . GLY A 1 182 ? -4.258 -2.373 -30.568 1.00 58.56 182 GLY A O 1
ATOM 1454 N N . ARG A 1 183 ? -5.381 -1.547 -28.818 1.00 49.81 183 ARG A N 1
ATOM 1455 C CA . ARG A 1 183 ? -6.710 -2.098 -29.147 1.00 49.81 183 ARG A CA 1
ATOM 1456 C C . ARG A 1 183 ? -7.397 -1.269 -30.250 1.00 49.81 183 ARG A C 1
ATOM 1458 O O . ARG A 1 183 ? -8.061 -1.840 -31.109 1.00 49.81 183 ARG A O 1
ATOM 1465 N N . SER A 1 184 ? -7.162 0.043 -30.294 1.00 41.31 184 SER A N 1
ATOM 1466 C CA . SER A 1 184 ? -7.742 0.991 -31.261 1.00 41.31 184 SER A CA 1
ATOM 1467 C C . SER A 1 184 ? -7.010 1.018 -32.609 1.00 41.31 184 SER A C 1
ATOM 1469 O O . SER A 1 184 ? -7.608 1.358 -33.630 1.00 41.31 184 SER A O 1
ATOM 1471 N N . ALA A 1 185 ? -5.716 0.679 -32.639 1.00 43.25 185 ALA A N 1
ATOM 1472 C CA . ALA A 1 185 ? -4.923 0.611 -33.873 1.00 43.25 185 ALA A CA 1
ATOM 1473 C C . ALA A 1 185 ? -5.108 -0.721 -34.627 1.00 43.25 185 ALA A C 1
ATOM 1475 O O . ALA A 1 185 ? -5.247 -0.724 -35.848 1.00 43.25 185 ALA A O 1
ATOM 1476 N N . SER A 1 186 ? -5.183 -1.850 -33.909 1.00 44.50 186 SER A N 1
ATOM 1477 C CA . SER A 1 186 ? -5.422 -3.172 -34.511 1.00 44.50 186 SER A CA 1
ATOM 1478 C C . SER A 1 186 ? -6.849 -3.310 -35.066 1.00 44.50 186 SER A C 1
ATOM 1480 O O . SER A 1 186 ? -7.020 -3.795 -36.184 1.00 44.50 186 SER A O 1
ATOM 1482 N N . LYS A 1 187 ? -7.863 -2.774 -34.367 1.00 42.53 187 LYS A N 1
ATOM 1483 C CA . LYS A 1 187 ? -9.260 -2.773 -34.841 1.00 42.53 187 LYS A CA 1
ATOM 1484 C C . LYS A 1 187 ? -9.449 -1.936 -36.120 1.00 42.53 187 LYS A C 1
ATOM 1486 O O . LYS A 1 187 ? -10.078 -2.397 -37.065 1.00 42.53 187 LYS A O 1
ATOM 1491 N N . ARG A 1 188 ? -8.778 -0.777 -36.217 1.00 40.00 188 ARG A N 1
ATOM 1492 C CA . ARG A 1 188 ? -8.765 0.079 -37.425 1.00 40.00 188 ARG A CA 1
ATOM 1493 C C . ARG A 1 188 ? -8.041 -0.532 -38.629 1.00 40.00 188 ARG A C 1
ATOM 1495 O O . ARG A 1 188 ? -8.241 -0.068 -39.751 1.00 40.00 188 ARG A O 1
ATOM 1502 N N . ARG A 1 189 ? -7.189 -1.541 -38.419 1.00 42.28 189 ARG A N 1
ATOM 1503 C CA . ARG A 1 189 ? -6.482 -2.238 -39.503 1.00 42.28 189 ARG A CA 1
ATOM 1504 C C . ARG A 1 189 ? -7.320 -3.376 -40.092 1.00 42.28 189 ARG A C 1
ATOM 1506 O O . ARG A 1 189 ? -7.218 -3.590 -41.289 1.00 42.28 189 ARG A O 1
ATOM 1513 N N . GLY A 1 190 ? -8.182 -4.027 -39.303 1.00 43.81 190 GLY A N 1
ATOM 1514 C CA . GLY A 1 190 ? -9.110 -5.068 -39.778 1.00 43.81 190 GLY A CA 1
ATOM 1515 C C . GLY A 1 190 ? -10.290 -4.533 -40.600 1.00 43.81 190 GLY A C 1
ATOM 1516 O O . GLY A 1 190 ? -10.696 -5.163 -41.571 1.00 43.81 190 GLY A O 1
ATOM 1517 N N . GLU A 1 191 ? -10.786 -3.331 -40.290 1.00 45.50 191 GLU A N 1
ATOM 1518 C CA . GLU A 1 191 ? -11.907 -2.708 -41.020 1.00 45.50 191 GLU A CA 1
ATOM 1519 C C . GLU A 1 191 ? -11.515 -2.171 -42.412 1.00 45.50 191 GLU A C 1
ATOM 1521 O O . GLU A 1 191 ? -12.371 -2.046 -43.281 1.00 45.50 191 GLU A O 1
ATOM 1526 N N . ARG A 1 192 ? -10.223 -1.917 -42.682 1.00 47.25 192 ARG A N 1
ATOM 1527 C CA . ARG A 1 192 ? -9.762 -1.464 -44.013 1.00 47.25 192 ARG A CA 1
ATOM 1528 C C . ARG A 1 192 ? -9.565 -2.585 -45.033 1.00 47.25 192 ARG A C 1
ATOM 1530 O O . ARG A 1 192 ? -9.499 -2.292 -46.220 1.00 47.25 192 ARG A O 1
ATOM 1537 N N . ILE A 1 193 ? -9.468 -3.844 -44.602 1.00 52.41 193 ILE A N 1
ATOM 1538 C CA . ILE A 1 193 ? -9.214 -4.986 -45.507 1.00 52.41 193 ILE A CA 1
ATOM 1539 C C . ILE A 1 193 ? -10.521 -5.669 -45.947 1.00 52.41 193 ILE A C 1
ATOM 1541 O O . ILE A 1 193 ? -10.534 -6.395 -46.934 1.00 52.41 193 ILE A O 1
ATOM 1545 N N . GLY A 1 194 ? -11.641 -5.401 -45.264 1.00 47.97 194 GLY A N 1
ATOM 1546 C CA . GLY A 1 194 ? -12.972 -5.905 -45.635 1.00 47.97 194 GLY A CA 1
ATOM 1547 C C . GLY A 1 194 ? -13.719 -5.061 -46.678 1.00 47.97 194 GLY A C 1
ATOM 1548 O O . GLY A 1 194 ? -14.834 -5.413 -47.051 1.00 47.97 194 GLY A O 1
ATOM 1549 N N . GLY A 1 195 ? -13.133 -3.948 -47.135 1.00 45.72 195 GLY A N 1
ATOM 1550 C CA . GLY A 1 195 ? -13.801 -2.930 -47.955 1.00 45.72 195 GLY A CA 1
ATOM 1551 C C . GLY A 1 195 ? -13.499 -2.953 -49.456 1.00 45.72 195 GLY A C 1
ATOM 1552 O O . GLY A 1 195 ? -13.850 -1.994 -50.134 1.00 45.72 195 GLY A O 1
ATOM 1553 N N . ILE A 1 196 ? -12.854 -3.994 -49.995 1.00 51.09 196 ILE A N 1
ATOM 1554 C CA . ILE A 1 196 ? -12.624 -4.123 -51.445 1.00 51.09 196 ILE A CA 1
ATOM 1555 C C . ILE A 1 196 ? -13.178 -5.465 -51.926 1.00 51.09 196 ILE A C 1
ATOM 1557 O O . ILE A 1 196 ? -12.466 -6.454 -52.075 1.00 51.09 196 ILE A O 1
ATOM 1561 N N . ARG A 1 197 ? -14.491 -5.489 -52.149 1.00 47.84 197 ARG A N 1
ATOM 1562 C CA . ARG A 1 197 ? -15.142 -6.379 -53.114 1.00 47.84 197 ARG A CA 1
ATO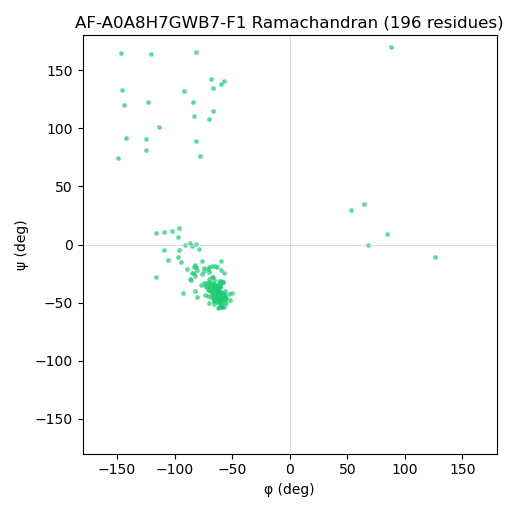M 1563 C C . ARG A 1 197 ? -16.268 -5.605 -53.787 1.00 47.84 197 ARG A C 1
ATOM 1565 O O . ARG A 1 197 ? -17.379 -5.604 -53.263 1.00 47.84 197 ARG A O 1
ATOM 1572 N N . ARG A 1 198 ? -15.962 -4.961 -54.911 1.00 42.44 198 ARG A N 1
ATOM 1573 C CA . ARG A 1 198 ? -16.799 -4.880 -56.116 1.00 42.44 198 ARG A CA 1
ATOM 1574 C C . ARG A 1 198 ? -15.883 -4.697 -57.312 1.00 42.44 198 ARG A C 1
ATOM 1576 O O . ARG A 1 198 ? -14.932 -3.901 -57.168 1.00 42.44 198 ARG A O 1
#

Organism: NCBI:txid27326

Mean predicted aligned error: 6.34 Å

Foldseek 3Di:
DDDPVLDDPVQCPPPQQVLLVVVLRVCVPVPVLLSLLSLVSNLCVCVVVVVLVVDVSSVVSSVVSVVVSVCQCPDCPPVVSVVQSVALQSSLLVLLVVLVVLLVVLVVCVVVPDLPLPVSLVSLVNSLVSLVSLCVSDDDPVRDYQLCVSVVNQARDSVSSNVVSVVSSVVSVVVSVVSVVVVVVVVVVVVVVVPDDD

=== Feature glossary ===
The features interleaved in this record are:

— What the protein is —

Sequence gives the chain of amino acids in standard one-letter code (A=alanine, C=cysteine, …, Y=tyrosine), read N→C. It is the only feature that is directly encoded by the gene; all structural features are derived from the folded form of this sequence.

Database cross-references. InterPro integrates a dozen domain/family signature databases into unified entries with residue-range hits. GO terms attach function/process/location labels with evidence codes. CATH codes position the fold in a four-level structural taxonomy. Organism is the NCBI-taxonomy species name.

— Where its atoms are —

Atomic coordinates in PDBx/mmCIF format — the same representation the Protein Data Bank distributes. Each line of the _atom_site loop places one backbone atom in Cartesian space (units: ångströms, origin: arbitrary).

The six renders are orthographic views along the three Cartesian axes in both directions. Representation (cartoon, sticks, or surface) and color scheme (sequence-rainbow or by-chain) vary across proteins so the training set covers all the common visualization conventions.

— Local backbone conformation —

Eight-state secondary structure (DSSP): H is the canonical α-helix, G the tighter 3₁₀-helix, I the wider π-helix; E/B are β-structure, T and S are turns and bends, and '-' is everything else. DSSP derives these from the pattern of main-chain N–H···O=C hydrogen bonds, not from the sequence.

P-SEA three-state annotation labels each residue as helix, strand, or coil based purely on the geometry of the Cα trace. It serves as a fallback when the full backbone (and thus DSSP) is unavailable.

The φ/ψ torsion pair specifies the backbone conformation at each residue. φ rotates about the N–Cα bond, ψ about the Cα–C bond. Steric clashes forbid most of the (φ, ψ) plane — the allowed regions (α-helix basin, β-sheet basin, left-handed helix) are the Ramachandran-allowed regions.

— Global shape and packing —

The geometric summary reports three shape descriptors. Rg (radius of gyration) measures how spread out the Cα atoms are about their centre of mass; compact globular proteins have small Rg, elongated or unfolded ones large. Cα contacts (<8 Å, |i−j|>4) count long-range residue pairs in spatial proximity — high for tightly packed folds, near zero for rods or random coil. The bounding-box extents give the protein's footprint along x, y, z in Å.

Solvent-accessible surface area (SASA) is the area in Å² traced out by the centre of a 1.4 Å probe sphere (a water molecule) rolled over the protein's van der Waals surface (Shrake–Rupley / Lee–Richards construction). Buried residues have near-zero SASA; fully exposed residues can exceed 200 Å². The total SASA scales roughly with the number of surface residues.

The contact map is a binary N×N matrix image: pixel (i, j) is dark where Cα_i and Cα_j are within 8 Å and |i−j|>4. Because the |i−j|>4 filter removes local helical contacts, off-diagonal stripes parallel to the main diagonal indicate parallel β-sheets; stripes perpendicular to it indicate antiparallel β-sheets. The Ramachandran plot scatters every residue's (φ, ψ) pair against the sterically allowed regions. The PAE heatmap renders the predicted-aligned-error matrix.

— Structural neighborhood —

3Di is Foldseek's structural alphabet. Each residue is assigned one of twenty discrete states based on how its Cα sits relative to its spatial (not sequential) neighbors. Aligning 3Di strings finds structural homologs roughly as well as full 3D superposition, but orders of magnitude faster.

Nearest PDB neighbors are the top structural matches found by Foldseek when searching this structure against the entire Protein Data Bank. Each hit rep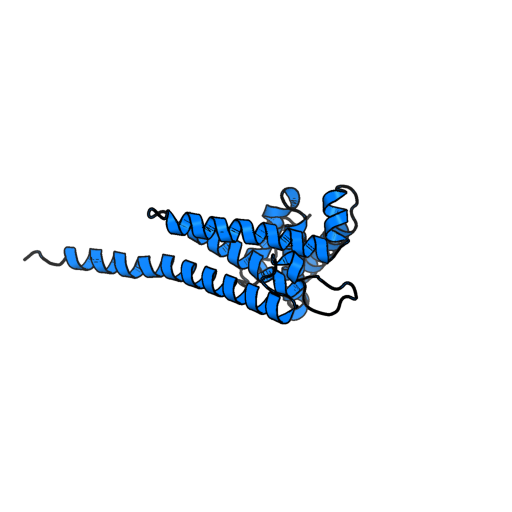orts a TM-score (0 to 1; >0.5 almost always implies the same fold) and an E-value. These are *structural* homologs — they may share no detectable sequence similarity.

— Confidence and disorder —

For AlphaFold models, the B-factor field carries pLDDT — the model's own estimate of local accuracy on a 0–100 scale. Regions with pLDDT<50 should be treated as essentially unmodeled; they often correspond to intrinsically disordered segments.

Crystallographic B-factors measure how much each atom's electron density is smeared out, in Å². They rise in mobile loops and surface residues and fall in the buried interior. In AlphaFold models this column is repurposed to hold pLDDT instead.

Predicted aligned error is AlphaFold's pairwise confidence. Unlike pLDDT (per-residue), PAE is per-residue-pair and captures whether two parts of the structure are correctly placed relative to each other. Units are ångströms of expected positional error.